Protein AF-A0A2E0CEG3-F1 (afdb_monomer)

Structure (mmCIF, N/CA/C/O backbone):
data_AF-A0A2E0CEG3-F1
#
_entry.id   AF-A0A2E0CEG3-F1
#
loop_
_atom_site.group_PDB
_atom_site.id
_atom_site.type_symbol
_atom_site.label_atom_id
_atom_site.label_alt_id
_atom_site.label_comp_id
_atom_site.label_asym_id
_atom_site.label_entity_id
_atom_site.label_seq_id
_atom_site.pdbx_PDB_ins_code
_atom_site.Cartn_x
_atom_site.Cartn_y
_atom_site.Cartn_z
_atom_site.occupancy
_atom_site.B_iso_or_equiv
_atom_site.auth_seq_id
_atom_site.auth_comp_id
_atom_site.auth_asym_id
_atom_site.auth_atom_id
_atom_site.pdbx_PDB_model_num
ATOM 1 N N . MET A 1 1 ? 7.416 -3.601 -5.707 1.00 67.75 1 MET A N 1
ATOM 2 C CA . MET A 1 1 ? 6.841 -2.265 -5.971 1.00 67.75 1 MET A CA 1
ATOM 3 C C . MET A 1 1 ? 5.559 -2.142 -5.184 1.00 67.75 1 MET A C 1
ATOM 5 O O . MET A 1 1 ? 4.911 -3.147 -4.940 1.00 67.75 1 MET A O 1
ATOM 9 N N . ALA A 1 2 ? 5.202 -0.918 -4.815 1.00 77.50 2 ALA A N 1
ATOM 10 C CA . ALA A 1 2 ? 4.127 -0.683 -3.872 1.00 77.50 2 ALA A CA 1
ATOM 11 C C . ALA A 1 2 ? 2.729 -0.841 -4.501 1.00 77.50 2 ALA A C 1
ATOM 13 O O . ALA A 1 2 ? 2.470 -0.264 -5.563 1.00 77.50 2 ALA A O 1
ATOM 14 N N . GLN A 1 3 ? 1.838 -1.599 -3.846 1.00 86.00 3 GLN A N 1
ATOM 15 C CA . GLN A 1 3 ? 0.481 -1.907 -4.332 1.00 86.00 3 GLN A CA 1
ATOM 16 C C . GLN A 1 3 ? -0.602 -1.841 -3.235 1.00 86.00 3 GLN A C 1
ATOM 18 O O . GLN A 1 3 ? -1.461 -2.712 -3.065 1.00 86.00 3 GLN A O 1
ATOM 23 N N . SER A 1 4 ? -0.582 -0.793 -2.424 1.00 92.12 4 SER A N 1
ATOM 24 C CA . SER A 1 4 ? -1.419 -0.691 -1.226 1.00 92.12 4 SER A CA 1
ATOM 25 C C . SER A 1 4 ? -2.920 -0.767 -1.481 1.00 92.12 4 SER A C 1
ATOM 27 O O . SER A 1 4 ? -3.660 -1.204 -0.606 1.00 92.12 4 SER A O 1
ATOM 29 N N . GLY A 1 5 ? -3.398 -0.363 -2.649 1.00 93.44 5 GLY A N 1
ATOM 30 C CA . GLY A 1 5 ? -4.769 -0.474 -3.118 1.00 93.44 5 GLY A CA 1
ATOM 31 C C . GLY A 1 5 ? -5.249 -1.921 -3.150 1.00 93.44 5 GLY A C 1
ATOM 32 O O . GLY A 1 5 ? -6.272 -2.224 -2.522 1.00 93.44 5 GLY A O 1
ATOM 33 N N . ILE A 1 6 ? -4.529 -2.839 -3.812 1.00 94.69 6 ILE A N 1
ATOM 34 C CA . ILE A 1 6 ? -4.923 -4.261 -3.810 1.00 94.69 6 ILE A CA 1
ATOM 35 C C . ILE A 1 6 ? -4.799 -4.874 -2.412 1.00 94.69 6 ILE A C 1
ATOM 37 O O . ILE A 1 6 ? -5.680 -5.641 -2.006 1.00 94.69 6 ILE A O 1
ATOM 41 N N . HIS A 1 7 ? -3.782 -4.504 -1.628 1.00 95.06 7 HIS A N 1
ATOM 42 C CA . HIS A 1 7 ? -3.627 -5.006 -0.258 1.00 95.06 7 HIS A CA 1
ATOM 43 C C . HIS A 1 7 ? -4.731 -4.494 0.680 1.00 95.06 7 HIS A C 1
ATOM 45 O O . HIS A 1 7 ? -5.283 -5.255 1.482 1.00 95.06 7 HIS A O 1
ATOM 51 N N . ALA A 1 8 ? -5.135 -3.230 0.551 1.00 94.31 8 ALA A N 1
ATOM 52 C CA . ALA A 1 8 ? -6.239 -2.640 1.303 1.00 94.31 8 ALA A CA 1
ATOM 53 C C . ALA A 1 8 ? -7.583 -3.292 0.943 1.00 94.31 8 ALA A C 1
ATOM 55 O O . ALA A 1 8 ? -8.394 -3.593 1.821 1.00 94.31 8 ALA A O 1
ATOM 56 N N . LEU A 1 9 ? -7.821 -3.574 -0.340 1.00 94.50 9 LEU A N 1
ATOM 57 C CA . LEU A 1 9 ? -9.010 -4.308 -0.775 1.00 94.50 9 LEU A CA 1
ATOM 58 C C . LEU A 1 9 ? -9.018 -5.741 -0.247 1.00 94.50 9 LEU A C 1
ATOM 60 O O . LEU A 1 9 ? -10.003 -6.177 0.354 1.00 94.50 9 LEU A O 1
ATOM 64 N N . SER A 1 10 ? -7.915 -6.459 -0.436 1.00 93.38 10 SER A N 1
ATOM 65 C CA . SER A 1 10 ? -7.770 -7.850 -0.006 1.00 93.38 10 SER A CA 1
ATOM 66 C C . SER A 1 10 ? -7.968 -7.976 1.500 1.00 93.38 10 SER A C 1
ATOM 68 O O . SER A 1 10 ? -8.721 -8.835 1.957 1.00 93.38 10 SER A O 1
ATOM 70 N N . SER A 1 11 ? -7.390 -7.062 2.279 1.00 92.50 11 SER A N 1
ATOM 71 C CA . SER A 1 11 ? -7.583 -7.022 3.728 1.00 92.50 11 SER A CA 1
ATOM 72 C C . SER A 1 11 ? -9.026 -6.698 4.128 1.00 92.50 11 SER A C 1
ATOM 74 O O . SER A 1 11 ? -9.530 -7.316 5.062 1.00 92.50 11 SER A O 1
ATOM 76 N N . ILE A 1 12 ? -9.772 -5.847 3.409 1.00 91.62 12 ILE A N 1
ATOM 77 C CA . ILE A 1 12 ? -11.222 -5.702 3.652 1.00 91.62 12 ILE A CA 1
ATOM 78 C C . ILE A 1 12 ? -11.943 -7.040 3.454 1.00 91.62 12 ILE A C 1
ATOM 80 O O . ILE A 1 12 ? -12.760 -7.417 4.298 1.00 91.62 12 ILE A O 1
ATOM 84 N N . PHE A 1 13 ? -11.671 -7.769 2.371 1.00 91.56 13 PHE A N 1
ATOM 85 C CA . PHE A 1 13 ? -12.345 -9.045 2.107 1.00 91.56 13 PHE A CA 1
ATOM 86 C C . PHE A 1 13 ? -11.977 -10.116 3.133 1.00 91.56 13 PHE A C 1
ATOM 88 O O . PHE A 1 13 ? -12.873 -10.733 3.709 1.00 91.56 13 PHE A O 1
ATOM 95 N N . ILE A 1 14 ? -10.687 -10.274 3.429 1.00 91.12 14 ILE A N 1
ATOM 96 C CA . ILE A 1 14 ? -10.179 -11.215 4.433 1.00 91.12 14 ILE A CA 1
ATOM 97 C C . ILE A 1 14 ? -10.702 -10.846 5.828 1.00 91.12 14 ILE A C 1
ATOM 99 O O . ILE A 1 14 ? -11.049 -11.729 6.612 1.00 91.12 14 ILE A O 1
ATOM 103 N N . SER A 1 15 ? -10.846 -9.550 6.135 1.00 89.62 15 SER A N 1
ATOM 104 C CA . SER A 1 15 ? -11.346 -9.098 7.439 1.00 89.62 15 SER A CA 1
ATOM 105 C C . SER A 1 15 ? -12.740 -9.628 7.765 1.00 89.62 15 SER A C 1
ATOM 107 O O . SER A 1 15 ? -13.029 -9.832 8.938 1.00 89.62 15 SER A O 1
ATOM 109 N N . LYS A 1 16 ? -13.574 -9.929 6.755 1.00 86.50 16 LYS A N 1
ATOM 110 C CA . LYS A 1 16 ? -14.922 -10.494 6.947 1.00 86.50 16 LYS A CA 1
ATOM 111 C C . LYS A 1 16 ? -14.905 -11.871 7.618 1.00 86.50 16 LYS A C 1
ATOM 113 O O . LYS A 1 16 ? -15.887 -12.244 8.250 1.00 86.50 16 LYS A O 1
ATOM 118 N N . ILE A 1 17 ? -13.800 -12.614 7.503 1.00 86.50 17 ILE A N 1
ATOM 119 C CA . ILE A 1 17 ? -13.606 -13.907 8.181 1.00 86.50 17 ILE A CA 1
ATOM 120 C C . ILE A 1 17 ? -13.483 -13.696 9.697 1.00 86.50 17 ILE A C 1
ATOM 122 O O . ILE A 1 17 ? -13.913 -14.522 10.505 1.00 86.50 17 ILE A O 1
ATOM 126 N N . PHE A 1 18 ? -12.922 -12.560 10.110 1.00 79.38 18 PHE A N 1
ATOM 127 C CA . PHE A 1 18 ? -12.762 -12.214 11.510 1.00 79.38 18 PHE A CA 1
ATOM 128 C C . PHE A 1 18 ? -14.013 -11.472 11.995 1.00 79.38 18 PHE A C 1
ATOM 130 O O . PHE A 1 18 ? -14.278 -10.348 11.582 1.00 79.38 18 PHE A O 1
ATOM 137 N N . LYS A 1 19 ? -14.781 -12.079 12.916 1.00 66.69 19 LYS A N 1
ATOM 138 C CA . LYS A 1 19 ? -15.927 -11.411 13.573 1.00 66.69 19 LYS A CA 1
ATOM 139 C C . LYS A 1 19 ? -15.529 -10.001 14.027 1.00 66.69 19 LYS A C 1
ATOM 141 O O . LYS A 1 19 ? -14.477 -9.877 14.659 1.00 66.69 19 LYS A O 1
ATOM 146 N N . HIS A 1 20 ? -16.367 -8.998 13.731 1.00 63.28 20 HIS A N 1
ATOM 147 C CA . HIS A 1 20 ? -16.163 -7.565 13.995 1.00 63.28 20 HIS A CA 1
ATOM 148 C C . HIS A 1 20 ? -15.555 -7.314 15.381 1.00 63.28 20 HIS A C 1
ATOM 150 O O . HIS A 1 20 ? -16.238 -7.242 16.402 1.00 63.28 20 HIS A O 1
ATOM 156 N N . LYS A 1 21 ? -14.225 -7.227 15.432 1.00 70.75 21 LYS A N 1
ATOM 157 C CA . LYS A 1 21 ? -13.479 -6.892 16.640 1.00 70.75 21 LYS A CA 1
ATOM 158 C C . LYS A 1 21 ? -13.096 -5.435 16.510 1.00 70.75 21 LYS A C 1
ATOM 160 O O . LYS A 1 21 ? -12.305 -5.085 15.635 1.00 70.75 21 LYS A O 1
ATOM 165 N N . ARG A 1 22 ? -13.633 -4.602 17.404 1.00 80.12 22 ARG A N 1
ATOM 166 C CA . ARG A 1 22 ? -13.295 -3.180 17.460 1.00 80.12 22 ARG A CA 1
ATOM 167 C C . ARG A 1 22 ? -11.775 -3.000 17.415 1.00 80.12 22 ARG A C 1
ATOM 169 O O . ARG A 1 22 ? -11.061 -3.716 18.123 1.00 80.12 22 ARG A O 1
ATOM 176 N N . TRP A 1 23 ? -11.301 -2.061 16.597 1.00 86.38 23 TRP A N 1
ATOM 177 C CA . TRP A 1 23 ? -9.879 -1.758 16.342 1.00 86.38 23 TRP A CA 1
ATOM 178 C C . TRP A 1 23 ? -9.116 -2.778 15.492 1.00 86.38 23 TRP A C 1
ATOM 180 O O . TRP A 1 23 ? -8.083 -2.424 14.940 1.00 86.38 23 TRP A O 1
ATOM 190 N N . PHE A 1 24 ? -9.587 -4.020 15.363 1.00 92.19 24 PHE A N 1
ATOM 191 C CA . PHE A 1 24 ? -8.866 -5.046 14.612 1.00 92.19 24 PHE A CA 1
ATOM 192 C C . PHE A 1 24 ? -8.928 -4.792 13.107 1.00 92.19 24 PHE A C 1
ATOM 194 O O . PHE A 1 24 ? -7.886 -4.749 12.466 1.00 92.19 24 PHE A O 1
ATOM 201 N N . VAL A 1 25 ? -10.129 -4.590 12.552 1.00 91.69 25 VAL A N 1
ATOM 202 C CA . VAL A 1 25 ? -10.333 -4.474 11.096 1.00 91.69 25 VAL A CA 1
ATOM 203 C C . VAL A 1 25 ? -9.575 -3.277 10.527 1.00 91.69 25 VAL A C 1
ATOM 205 O O . VAL A 1 25 ? -8.805 -3.430 9.586 1.00 91.69 25 VAL A O 1
ATOM 208 N N . SER A 1 26 ? -9.716 -2.102 11.144 1.00 91.88 26 SER A N 1
ATOM 209 C CA . SER A 1 26 ? -8.989 -0.903 10.720 1.00 91.88 26 SER A CA 1
ATOM 210 C C . SER A 1 26 ? -7.472 -1.081 10.808 1.00 91.88 26 SER A C 1
ATOM 212 O O . SER A 1 26 ? -6.751 -0.638 9.923 1.00 91.88 26 SER A O 1
ATOM 214 N N . SER A 1 27 ? -6.976 -1.746 11.858 1.00 94.44 27 SER A N 1
ATOM 215 C CA . SER A 1 27 ? -5.543 -2.017 12.016 1.00 94.44 27 SER A CA 1
ATOM 216 C C . SER A 1 27 ? -5.035 -3.092 11.063 1.00 94.44 27 SER A C 1
ATOM 218 O O . SER A 1 27 ? -3.883 -3.028 10.662 1.00 94.44 27 SER A O 1
ATOM 220 N N . PHE A 1 28 ? -5.876 -4.046 10.672 1.00 95.50 28 PHE A N 1
ATOM 221 C CA . PHE A 1 28 ? -5.559 -5.046 9.659 1.00 95.50 28 PHE A CA 1
ATOM 222 C C . PHE A 1 28 ? -5.401 -4.412 8.279 1.00 95.50 28 PHE A C 1
ATOM 224 O O . PHE A 1 28 ? -4.380 -4.619 7.632 1.00 95.50 28 PHE A O 1
ATOM 231 N N . ILE A 1 29 ? -6.346 -3.556 7.883 1.00 94.88 29 ILE A N 1
ATOM 232 C CA . ILE A 1 29 ? -6.267 -2.804 6.623 1.00 94.88 29 ILE A CA 1
ATOM 233 C C . ILE A 1 29 ? -5.052 -1.872 6.631 1.00 94.88 29 ILE A C 1
ATOM 235 O O . ILE A 1 29 ? -4.277 -1.857 5.681 1.00 94.88 29 ILE A O 1
ATOM 239 N N . PHE A 1 30 ? -4.836 -1.140 7.729 1.00 94.69 30 PHE A N 1
ATOM 240 C CA . PHE A 1 30 ? -3.663 -0.276 7.871 1.00 94.69 30 PHE A CA 1
ATOM 241 C C . PHE A 1 30 ? -2.354 -1.072 7.800 1.00 94.69 30 PHE A C 1
ATOM 243 O O . PHE A 1 30 ? -1.428 -0.665 7.111 1.00 94.69 30 PHE A O 1
ATOM 250 N N . GLY A 1 31 ? -2.290 -2.228 8.466 1.00 94.75 31 GLY A N 1
ATOM 251 C CA . GLY A 1 31 ? -1.129 -3.115 8.437 1.00 94.75 31 GLY A CA 1
ATOM 252 C C . GLY A 1 31 ? -0.847 -3.683 7.051 1.00 94.75 31 GLY A C 1
ATOM 253 O O . GLY A 1 31 ? 0.310 -3.890 6.728 1.00 94.75 31 GLY A O 1
ATOM 254 N N . ALA A 1 32 ? -1.872 -3.889 6.223 1.00 95.56 32 ALA A N 1
ATOM 255 C CA . ALA A 1 32 ? -1.708 -4.363 4.851 1.00 95.56 32 ALA A CA 1
ATOM 256 C C . ALA A 1 32 ? -1.156 -3.290 3.891 1.00 95.56 32 ALA A C 1
ATOM 258 O O . ALA A 1 32 ? -0.605 -3.639 2.857 1.00 95.56 32 ALA A O 1
ATOM 259 N N . MET A 1 33 ? -1.285 -2.002 4.226 1.00 94.81 33 MET A N 1
ATOM 260 C CA . MET A 1 33 ? -0.691 -0.888 3.464 1.00 94.81 33 MET A CA 1
ATOM 261 C C . MET A 1 33 ? 0.633 -0.395 4.060 1.00 94.81 33 MET A C 1
ATOM 263 O O . MET A 1 33 ? 1.350 0.382 3.440 1.00 94.81 33 MET A O 1
ATOM 267 N N . LEU A 1 34 ? 0.938 -0.777 5.303 1.00 92.38 34 LEU A N 1
ATOM 268 C CA . LEU A 1 34 ? 2.098 -0.272 6.031 1.00 92.38 34 LEU A CA 1
ATOM 269 C C . LEU A 1 34 ? 3.427 -0.608 5.342 1.00 92.38 34 LEU A C 1
ATOM 271 O O . LEU A 1 34 ? 4.293 0.267 5.350 1.00 92.38 34 LEU A O 1
ATOM 275 N N . PRO A 1 35 ? 3.626 -1.807 4.756 1.00 90.88 35 PRO A N 1
ATOM 276 C CA . PRO A 1 35 ? 4.920 -2.133 4.188 1.00 90.88 35 PRO A CA 1
ATOM 277 C C . PRO A 1 35 ? 5.343 -1.226 3.039 1.00 90.88 35 PRO A C 1
ATO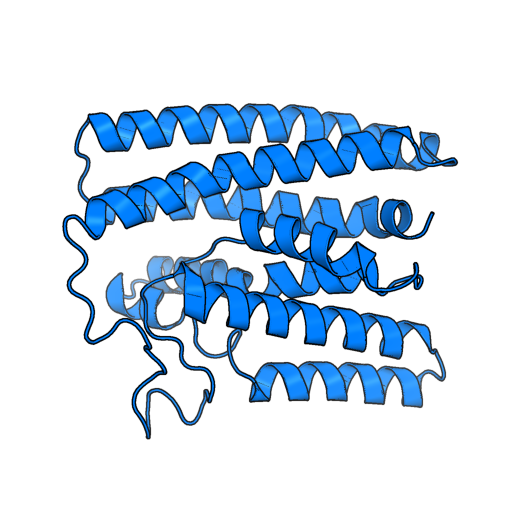M 279 O O . PRO A 1 35 ? 6.497 -0.808 3.024 1.00 90.88 35 PRO A O 1
ATOM 282 N N . ASP A 1 36 ? 4.383 -0.824 2.205 1.00 90.12 36 ASP A N 1
ATOM 283 C CA . ASP A 1 36 ? 4.546 0.078 1.058 1.00 90.12 36 ASP A CA 1
ATOM 284 C C . ASP A 1 36 ? 4.958 1.508 1.414 1.00 90.12 36 ASP A C 1
ATOM 286 O O . ASP A 1 36 ? 5.278 2.303 0.531 1.00 90.12 36 ASP A O 1
ATOM 290 N N . ILE A 1 37 ? 4.945 1.877 2.698 1.00 88.12 37 ILE A N 1
ATOM 291 C CA . ILE A 1 37 ? 5.470 3.169 3.165 1.00 88.12 37 ILE A CA 1
ATOM 292 C C . ILE A 1 37 ? 6.970 3.284 2.869 1.00 88.12 37 ILE A C 1
ATOM 294 O O . ILE A 1 37 ? 7.483 4.395 2.729 1.00 88.12 37 ILE A O 1
ATOM 298 N N . ASP A 1 38 ? 7.680 2.165 2.730 1.00 85.88 38 ASP A N 1
ATOM 299 C CA . ASP A 1 38 ? 9.078 2.145 2.301 1.00 85.88 38 ASP A CA 1
ATOM 300 C C . ASP A 1 38 ? 9.305 2.832 0.938 1.00 85.88 38 ASP A C 1
ATOM 302 O O . ASP A 1 38 ? 10.383 3.388 0.737 1.00 85.88 38 ASP A O 1
ATOM 306 N N . ILE A 1 39 ? 8.291 2.957 0.067 1.00 86.56 39 ILE A N 1
ATOM 307 C CA . ILE A 1 39 ? 8.399 3.746 -1.172 1.00 86.56 39 ILE A CA 1
ATOM 308 C C . ILE A 1 39 ? 8.689 5.229 -0.900 1.00 86.56 39 ILE A C 1
ATOM 310 O O . ILE A 1 39 ? 9.355 5.886 -1.700 1.00 86.56 39 ILE A O 1
ATOM 314 N N . LEU A 1 40 ? 8.236 5.770 0.239 1.00 85.19 40 LEU A N 1
ATOM 315 C CA . LEU A 1 40 ? 8.585 7.128 0.664 1.00 85.19 40 LEU A CA 1
ATOM 316 C C . LEU A 1 40 ? 10.074 7.219 0.992 1.00 85.19 40 LEU A C 1
ATOM 318 O O . LEU A 1 40 ? 10.721 8.203 0.642 1.00 85.19 40 LEU A O 1
ATOM 322 N N . ILE A 1 41 ? 10.620 6.189 1.642 1.00 84.81 41 ILE A N 1
ATOM 323 C CA . ILE A 1 41 ? 12.047 6.104 1.962 1.00 84.81 41 ILE A CA 1
ATOM 324 C C . ILE A 1 41 ? 12.845 5.998 0.659 1.00 84.81 41 ILE A C 1
ATOM 326 O O . ILE A 1 41 ? 13.782 6.770 0.460 1.00 84.81 41 ILE A O 1
ATOM 330 N N . SER A 1 42 ? 12.428 5.134 -0.269 1.00 83.75 42 SER A N 1
ATOM 331 C CA . SER A 1 42 ? 13.021 5.029 -1.606 1.00 83.75 42 SER A CA 1
ATOM 332 C C . SER A 1 42 ? 13.010 6.370 -2.343 1.00 83.75 42 SER A C 1
ATOM 334 O O . SER A 1 42 ? 14.051 6.802 -2.836 1.00 83.75 42 SER A O 1
ATOM 336 N N . ALA A 1 43 ? 11.889 7.096 -2.343 1.00 84.44 43 ALA A N 1
ATOM 337 C CA . ALA A 1 43 ? 11.801 8.418 -2.962 1.00 84.44 43 ALA A CA 1
ATOM 338 C C . ALA A 1 43 ? 12.752 9.439 -2.313 1.00 84.44 43 ALA A C 1
ATOM 340 O O . ALA A 1 43 ? 13.426 10.184 -3.023 1.00 84.44 43 ALA A O 1
ATOM 341 N N . ILE A 1 44 ? 12.860 9.452 -0.979 1.00 85.25 44 ILE A N 1
ATOM 342 C CA . ILE A 1 44 ? 13.797 10.328 -0.260 1.00 85.25 44 ILE A CA 1
ATOM 343 C C . ILE A 1 44 ? 15.244 9.995 -0.632 1.00 85.25 44 ILE A C 1
ATOM 345 O O . ILE A 1 44 ? 16.009 10.903 -0.942 1.00 85.25 44 ILE A O 1
ATOM 349 N N . THR A 1 45 ? 15.629 8.715 -0.639 1.00 84.31 45 THR A N 1
ATOM 350 C CA . THR A 1 45 ? 17.003 8.318 -1.000 1.00 84.31 45 THR A CA 1
ATOM 351 C C . THR A 1 45 ? 17.354 8.725 -2.431 1.00 84.31 45 THR A C 1
ATOM 353 O O . THR A 1 45 ? 18.417 9.304 -2.650 1.00 84.31 45 THR A O 1
ATOM 356 N N . PHE A 1 46 ? 16.424 8.543 -3.373 1.00 84.25 46 PHE A N 1
ATOM 357 C CA . PHE A 1 46 ? 16.594 8.982 -4.755 1.00 84.25 46 PHE A CA 1
ATOM 358 C C . PHE A 1 46 ? 16.796 10.504 -4.858 1.00 84.25 46 PHE A C 1
ATOM 360 O O . PHE A 1 46 ? 17.704 10.963 -5.547 1.00 84.25 46 PHE A O 1
ATOM 367 N N . LEU A 1 47 ? 16.014 11.300 -4.118 1.00 85.38 47 LEU A N 1
ATOM 368 C CA . LEU A 1 47 ? 16.173 12.761 -4.069 1.00 85.38 47 LEU A CA 1
ATOM 369 C C . LEU A 1 47 ? 17.506 13.206 -3.449 1.00 85.38 47 LEU A C 1
ATOM 371 O O . LEU A 1 47 ? 18.012 14.271 -3.795 1.00 85.38 47 LEU A O 1
ATOM 375 N N . LEU A 1 48 ? 18.085 12.398 -2.557 1.00 87.50 48 LEU A N 1
ATOM 376 C CA . LEU A 1 48 ? 19.409 12.630 -1.969 1.00 87.50 48 LEU A CA 1
ATOM 377 C C . LEU A 1 48 ? 20.567 12.235 -2.904 1.00 87.50 48 LEU A C 1
ATOM 379 O O . LEU A 1 48 ? 21.728 12.382 -2.526 1.00 87.50 48 LEU A O 1
ATOM 383 N N . GLY A 1 49 ? 20.267 11.775 -4.122 1.00 82.31 49 GLY A N 1
ATOM 384 C CA . GLY A 1 49 ? 21.254 11.501 -5.164 1.00 82.31 49 GLY A CA 1
ATOM 385 C C . GLY A 1 49 ? 21.697 10.043 -5.261 1.00 82.31 49 GLY A C 1
ATOM 386 O O . GLY A 1 49 ? 22.702 9.775 -5.919 1.00 82.31 49 GLY A O 1
ATOM 387 N N . THR A 1 50 ? 20.990 9.095 -4.633 1.00 83.00 50 THR A N 1
ATOM 388 C CA . THR A 1 50 ? 21.244 7.668 -4.886 1.00 83.00 50 THR A CA 1
ATOM 389 C C . THR A 1 50 ? 20.718 7.255 -6.262 1.00 83.00 50 THR A C 1
ATOM 391 O O . THR A 1 50 ? 19.754 7.819 -6.784 1.00 83.00 50 THR A O 1
ATOM 394 N N . ASN A 1 51 ? 21.351 6.250 -6.871 1.00 81.81 51 ASN A N 1
ATOM 395 C CA . ASN A 1 51 ? 20.883 5.707 -8.143 1.00 81.81 51 ASN A CA 1
ATOM 396 C C . ASN A 1 51 ? 19.508 5.039 -7.982 1.00 81.81 51 ASN A C 1
ATOM 398 O O . ASN A 1 51 ? 19.176 4.525 -6.916 1.00 81.81 51 ASN A O 1
ATOM 402 N N . ILE A 1 52 ? 18.740 4.978 -9.076 1.00 73.06 52 ILE A N 1
ATOM 403 C CA . ILE A 1 52 ? 17.398 4.363 -9.117 1.00 73.06 52 ILE A CA 1
ATOM 404 C C . ILE A 1 52 ? 17.421 2.914 -8.604 1.00 73.06 52 ILE A C 1
ATOM 406 O O . ILE A 1 52 ? 16.536 2.500 -7.867 1.00 73.06 52 ILE A O 1
ATOM 410 N N . TYR A 1 53 ? 18.443 2.139 -8.968 1.00 71.25 53 TYR A N 1
ATOM 411 C CA . TYR A 1 53 ? 18.552 0.743 -8.539 1.00 71.25 53 TYR A CA 1
ATOM 412 C C . TYR A 1 53 ? 18.761 0.614 -7.026 1.00 71.25 53 TYR A C 1
ATOM 414 O O . TYR A 1 53 ? 18.121 -0.215 -6.382 1.00 71.25 53 TYR A O 1
ATOM 422 N N . ASP A 1 54 ? 19.601 1.476 -6.451 1.00 71.00 54 ASP A N 1
ATOM 423 C CA . ASP A 1 54 ? 19.899 1.460 -5.020 1.00 71.00 54 ASP A CA 1
ATOM 424 C C . ASP A 1 54 ? 18.697 1.950 -4.207 1.00 71.00 54 ASP A C 1
ATOM 426 O O . ASP A 1 54 ? 18.356 1.351 -3.188 1.00 71.00 54 ASP A O 1
ATOM 430 N N . SER A 1 55 ? 17.994 2.988 -4.675 1.00 69.62 55 SER A N 1
ATOM 431 C CA . SER A 1 55 ? 16.781 3.479 -4.012 1.00 69.62 55 SER A CA 1
ATOM 432 C C . SER A 1 55 ? 15.641 2.458 -4.041 1.00 69.62 55 SER A C 1
ATOM 434 O O . SER A 1 55 ? 14.930 2.307 -3.044 1.00 69.62 55 SER A O 1
ATOM 436 N N . ILE A 1 56 ? 15.494 1.706 -5.138 1.00 68.62 56 ILE A N 1
ATOM 437 C CA . ILE A 1 56 ? 14.526 0.605 -5.242 1.00 68.62 56 ILE A CA 1
ATOM 438 C C . ILE A 1 56 ? 14.942 -0.572 -4.355 1.00 68.62 56 ILE A C 1
ATOM 440 O O . ILE A 1 56 ? 14.080 -1.185 -3.747 1.00 68.62 56 ILE A O 1
ATOM 444 N N . SER A 1 57 ? 16.233 -0.870 -4.197 1.00 65.00 57 SER A N 1
ATOM 445 C CA . SER A 1 57 ? 16.682 -2.002 -3.364 1.00 65.00 57 SER A CA 1
ATOM 446 C C . SER A 1 57 ? 16.366 -1.866 -1.866 1.00 65.00 57 SER A C 1
ATOM 448 O O . SER A 1 57 ? 16.383 -2.858 -1.138 1.00 65.00 57 SER A O 1
ATOM 450 N N . VAL A 1 58 ? 16.074 -0.648 -1.394 1.00 66.75 58 VAL A N 1
ATOM 451 C CA . VAL A 1 58 ? 15.601 -0.401 -0.022 1.00 66.75 58 VAL A CA 1
ATOM 452 C C . VAL A 1 58 ? 14.161 -0.894 0.156 1.00 66.75 58 VAL A C 1
ATOM 454 O O . VAL A 1 58 ? 13.792 -1.360 1.238 1.00 66.75 58 VAL A O 1
ATOM 457 N N . HIS A 1 59 ? 13.360 -0.821 -0.905 1.00 65.12 59 HIS A N 1
ATOM 458 C CA . HIS A 1 59 ? 11.991 -1.318 -0.940 1.00 65.12 59 HIS A CA 1
ATOM 459 C C . HIS A 1 59 ? 11.999 -2.857 -0.823 1.00 65.12 59 HIS A C 1
ATOM 461 O O . HIS A 1 59 ? 12.891 -3.514 -1.355 1.00 65.12 59 HIS A O 1
ATOM 467 N N . GLN A 1 60 ? 11.037 -3.440 -0.096 1.00 65.75 60 GLN A N 1
ATOM 468 C CA . GLN A 1 60 ? 10.907 -4.900 0.134 1.00 65.75 60 GLN A CA 1
ATOM 469 C C . GLN A 1 60 ? 11.959 -5.547 1.055 1.00 65.75 60 GLN A C 1
ATOM 471 O O . GLN A 1 60 ? 12.197 -6.761 1.015 1.00 65.75 60 GLN A O 1
ATOM 476 N N . THR A 1 61 ? 12.565 -4.745 1.935 1.00 79.88 61 THR A N 1
ATOM 477 C CA . THR A 1 61 ? 13.522 -5.221 2.946 1.00 79.88 61 THR A CA 1
ATOM 478 C C . THR A 1 61 ? 12.923 -5.207 4.353 1.00 79.88 61 THR A C 1
ATOM 480 O O . THR A 1 61 ? 12.188 -6.116 4.737 1.00 79.88 61 THR A O 1
ATOM 483 N N . PHE A 1 62 ? 13.197 -4.163 5.135 1.00 82.38 62 PHE A N 1
ATOM 484 C CA . PHE A 1 62 ? 12.813 -4.047 6.539 1.00 82.38 62 PHE A CA 1
ATOM 485 C C . PHE A 1 62 ? 11.314 -4.259 6.767 1.00 82.38 62 PHE A C 1
ATOM 487 O O . PHE A 1 62 ? 10.923 -5.008 7.660 1.00 82.38 62 PHE A O 1
ATOM 494 N N . THR A 1 63 ? 10.466 -3.621 5.963 1.00 84.06 63 THR A N 1
ATOM 495 C CA . THR A 1 63 ? 9.010 -3.623 6.144 1.00 84.06 63 THR A CA 1
ATOM 496 C C . THR A 1 63 ? 8.326 -4.926 5.722 1.00 84.06 63 THR A C 1
ATOM 498 O O . THR A 1 63 ? 7.210 -5.189 6.165 1.00 84.06 63 THR A O 1
ATOM 501 N N . HIS A 1 64 ? 9.008 -5.760 4.935 1.00 85.00 64 HIS A N 1
ATOM 502 C CA . HIS A 1 64 ? 8.512 -7.042 4.420 1.00 85.00 64 HIS A CA 1
ATOM 503 C C . HIS A 1 64 ? 9.139 -8.241 5.156 1.00 85.00 64 HIS A C 1
ATOM 505 O O . HIS A 1 64 ? 9.075 -9.382 4.698 1.00 85.00 64 HIS A O 1
ATOM 511 N N . SER A 1 65 ? 9.746 -7.987 6.320 1.00 89.56 65 SER A N 1
ATOM 512 C CA . SER A 1 65 ? 10.385 -9.005 7.150 1.00 89.56 65 SER A CA 1
ATOM 513 C C . SER A 1 65 ? 9.441 -9.588 8.198 1.00 89.56 65 SER A C 1
ATOM 515 O O . SER A 1 65 ? 8.750 -8.863 8.931 1.00 89.56 65 SER A O 1
ATOM 517 N N . ILE A 1 66 ? 9.488 -10.915 8.364 1.00 89.81 66 ILE A N 1
ATOM 518 C CA . ILE A 1 66 ? 8.836 -11.593 9.495 1.00 89.81 66 ILE A CA 1
ATOM 519 C C . ILE A 1 66 ? 9.395 -11.072 10.823 1.00 89.81 66 ILE A C 1
ATOM 521 O O . ILE A 1 66 ? 8.629 -10.876 11.767 1.00 89.81 66 ILE A O 1
ATOM 525 N N . PHE A 1 67 ? 10.702 -10.801 10.915 1.00 89.75 67 PHE A N 1
ATOM 526 C CA . PHE A 1 67 ? 11.308 -10.314 12.157 1.00 89.75 67 PHE A CA 1
ATOM 527 C C . PHE A 1 67 ? 10.757 -8.942 12.544 1.00 89.75 67 PHE A C 1
ATOM 529 O O . PHE A 1 67 ? 10.343 -8.752 13.687 1.00 89.75 67 PHE A O 1
ATOM 536 N N . THR A 1 68 ? 10.656 -8.019 11.587 1.00 90.50 68 THR A N 1
ATOM 537 C CA . THR A 1 68 ? 10.037 -6.704 11.812 1.00 90.50 68 THR A CA 1
ATOM 538 C C . THR A 1 68 ? 8.581 -6.845 12.239 1.00 90.50 68 THR A C 1
ATOM 540 O O . THR A 1 68 ? 8.146 -6.201 13.193 1.00 90.50 68 THR A O 1
ATOM 543 N N . THR A 1 69 ? 7.839 -7.748 11.596 1.00 92.94 69 THR A N 1
ATOM 544 C CA . THR A 1 69 ? 6.438 -8.035 11.935 1.00 92.94 69 THR A CA 1
ATOM 545 C C . THR A 1 69 ? 6.292 -8.528 13.381 1.00 92.94 69 THR A C 1
ATOM 547 O O . THR A 1 69 ? 5.431 -8.045 14.124 1.00 92.94 69 THR A 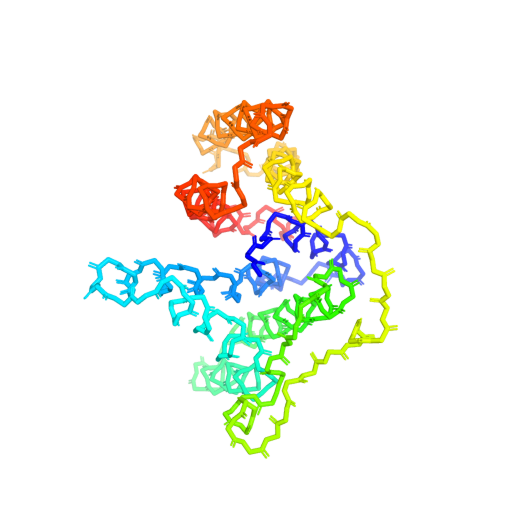O 1
ATOM 550 N N . ILE A 1 70 ? 7.170 -9.438 13.821 1.00 93.50 70 ILE A N 1
ATOM 551 C CA . ILE A 1 70 ? 7.217 -9.935 15.205 1.00 93.50 70 ILE A CA 1
ATOM 552 C C . ILE A 1 70 ? 7.560 -8.803 16.177 1.00 93.50 70 ILE A C 1
ATOM 554 O O . ILE A 1 70 ? 6.882 -8.652 17.192 1.00 93.50 70 ILE A O 1
ATOM 558 N N . ILE A 1 71 ? 8.568 -7.983 15.869 1.00 93.81 71 ILE A N 1
ATOM 559 C CA . ILE A 1 71 ? 8.981 -6.856 16.717 1.00 93.81 71 ILE A CA 1
ATOM 560 C C . ILE A 1 71 ? 7.825 -5.869 16.903 1.00 93.81 71 ILE A C 1
ATOM 562 O O . ILE A 1 71 ? 7.521 -5.494 18.035 1.00 93.81 71 ILE A O 1
ATOM 566 N N . ILE A 1 72 ? 7.126 -5.499 15.825 1.00 93.56 72 ILE A N 1
ATOM 567 C CA . ILE A 1 72 ? 5.942 -4.628 15.895 1.00 93.56 72 ILE A CA 1
ATOM 568 C C . ILE A 1 72 ? 4.887 -5.242 16.819 1.00 93.56 72 ILE A C 1
ATOM 570 O O . ILE A 1 72 ? 4.341 -4.552 17.683 1.00 93.56 72 ILE A O 1
ATOM 574 N N . TYR A 1 73 ? 4.611 -6.541 16.682 1.00 95.19 73 TYR A N 1
ATOM 575 C CA . TYR A 1 73 ? 3.648 -7.218 17.546 1.00 95.19 73 TYR A CA 1
ATOM 576 C C . TYR A 1 73 ? 4.064 -7.188 19.024 1.00 95.19 73 TYR A C 1
ATOM 578 O O . TYR A 1 73 ? 3.231 -6.881 19.882 1.00 95.19 73 TYR A O 1
ATOM 586 N N . LEU A 1 74 ? 5.341 -7.447 19.322 1.00 96.19 74 LEU A N 1
ATOM 587 C CA . LEU A 1 74 ? 5.882 -7.395 20.681 1.00 96.19 74 LEU A CA 1
ATOM 588 C C . LEU A 1 74 ? 5.780 -5.989 21.280 1.00 96.19 74 LEU A C 1
ATOM 590 O O . LEU A 1 74 ? 5.332 -5.863 22.415 1.00 96.19 74 LEU A O 1
ATOM 594 N N . ILE A 1 75 ? 6.075 -4.934 20.513 1.00 96.69 75 ILE A N 1
ATOM 595 C CA . ILE A 1 75 ? 5.913 -3.541 20.962 1.00 96.69 75 ILE A CA 1
ATOM 596 C C . ILE A 1 75 ? 4.464 -3.277 21.392 1.00 96.69 75 ILE A C 1
ATOM 598 O O . ILE A 1 75 ? 4.216 -2.775 22.490 1.00 96.69 75 ILE A O 1
ATOM 602 N N . PHE A 1 76 ? 3.481 -3.649 20.566 1.00 96.38 76 PHE A N 1
ATOM 603 C CA . PHE A 1 76 ? 2.069 -3.468 20.917 1.00 96.38 76 PHE A CA 1
ATOM 604 C C . PHE A 1 76 ? 1.630 -4.328 22.105 1.00 96.38 76 PHE A C 1
ATOM 606 O O . PHE A 1 76 ? 0.759 -3.902 22.869 1.00 96.38 76 PHE A O 1
ATOM 613 N N . LEU A 1 77 ? 2.216 -5.515 22.272 1.00 95.31 77 LEU A N 1
ATOM 614 C CA . LEU A 1 77 ? 1.962 -6.378 23.420 1.00 95.31 77 LEU A CA 1
ATOM 615 C C . LEU A 1 77 ? 2.498 -5.748 24.712 1.00 95.31 77 LEU A C 1
ATOM 617 O O . LEU A 1 77 ? 1.738 -5.634 25.672 1.00 95.31 77 LEU A O 1
ATOM 621 N N . SER A 1 78 ? 3.737 -5.251 24.707 1.00 96.88 78 SER A N 1
ATOM 622 C CA . SER A 1 78 ? 4.338 -4.545 25.844 1.00 96.88 78 SER A CA 1
ATOM 623 C C . SER A 1 78 ? 3.558 -3.280 26.202 1.00 96.88 78 SER A C 1
ATOM 625 O O . SER A 1 78 ? 3.263 -3.051 27.371 1.00 96.88 78 SER A O 1
ATOM 627 N N . ILE A 1 79 ? 3.133 -2.482 25.214 1.00 96.25 79 ILE A N 1
ATOM 628 C CA . ILE A 1 79 ? 2.280 -1.306 25.464 1.00 96.25 79 ILE A CA 1
ATOM 629 C C . ILE A 1 79 ? 0.942 -1.731 26.082 1.00 96.25 79 ILE A C 1
ATOM 631 O O . ILE A 1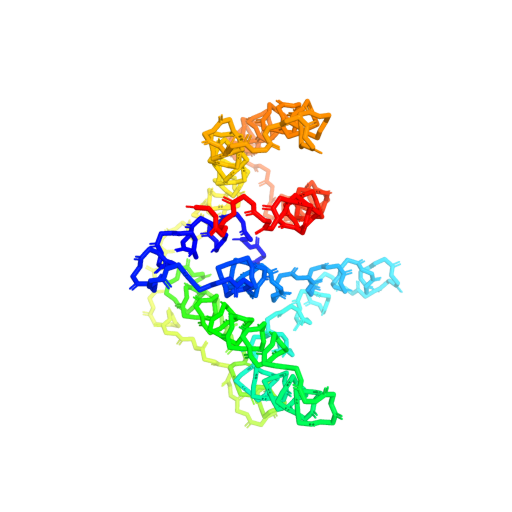 79 ? 0.447 -1.069 26.996 1.00 96.25 79 ILE A O 1
ATOM 635 N N . ALA A 1 80 ? 0.335 -2.821 25.603 1.00 96.25 80 ALA A N 1
ATOM 636 C CA . ALA A 1 80 ? -0.920 -3.327 26.155 1.00 96.25 80 ALA A CA 1
ATOM 637 C C . ALA A 1 80 ? -0.774 -3.766 27.618 1.00 96.25 80 ALA A C 1
ATOM 639 O O . ALA A 1 80 ? -1.696 -3.539 28.399 1.00 96.25 80 ALA A O 1
ATOM 640 N N . GLU A 1 81 ? 0.365 -4.359 27.972 1.00 95.88 81 GLU A N 1
ATOM 641 C CA . GLU A 1 81 ? 0.702 -4.778 29.332 1.00 95.88 81 GLU A CA 1
ATOM 642 C C . GLU A 1 81 ? 0.944 -3.569 30.246 1.00 95.88 81 GLU A C 1
ATOM 644 O O . GLU A 1 81 ? 0.234 -3.407 31.236 1.00 95.88 81 GLU A O 1
ATOM 649 N N . ILE A 1 82 ? 1.827 -2.645 29.847 1.00 97.31 82 ILE A N 1
ATOM 650 C CA . ILE A 1 82 ? 2.154 -1.424 30.610 1.00 97.31 82 ILE A CA 1
ATOM 651 C C . ILE A 1 82 ? 0.908 -0.567 30.856 1.00 97.31 82 ILE A C 1
ATOM 653 O O . ILE A 1 82 ? 0.702 -0.044 31.947 1.00 97.31 82 ILE A O 1
ATOM 657 N N . THR A 1 83 ? 0.058 -0.404 29.840 1.00 95.81 83 THR A N 1
ATOM 658 C CA . THR A 1 83 ? -1.137 0.449 29.946 1.00 95.81 83 THR A CA 1
ATOM 659 C C . THR A 1 83 ? -2.370 -0.284 30.464 1.00 95.81 83 THR A C 1
ATOM 661 O O . THR A 1 83 ? -3.397 0.359 30.681 1.00 95.81 83 THR A O 1
ATOM 664 N N . SER A 1 84 ? -2.315 -1.615 30.604 1.00 93.44 84 SER A N 1
ATOM 665 C CA . SER A 1 84 ? -3.468 -2.482 30.901 1.00 93.44 84 SER A CA 1
ATOM 666 C C . SER A 1 84 ? -4.664 -2.297 29.945 1.00 93.44 84 SER A C 1
ATOM 668 O O . SER A 1 84 ? -5.809 -2.603 30.279 1.00 93.44 84 SER A O 1
ATOM 670 N N . LYS A 1 85 ? -4.435 -1.792 28.723 1.00 92.69 85 LYS A N 1
ATOM 671 C CA . LYS A 1 85 ? -5.488 -1.540 27.724 1.00 92.69 85 LYS A CA 1
ATOM 672 C C . LYS A 1 85 ? -5.470 -2.605 26.631 1.00 92.69 85 LYS A C 1
ATOM 674 O O . LYS A 1 85 ? -4.652 -2.567 25.711 1.00 92.69 85 LYS A O 1
ATOM 679 N N . HIS A 1 86 ? -6.486 -3.474 26.626 1.00 88.75 86 HIS A N 1
ATOM 680 C CA . HIS A 1 86 ? -6.670 -4.514 25.598 1.00 88.75 86 HIS A CA 1
ATOM 681 C C . HIS A 1 86 ? -6.756 -3.984 24.154 1.00 88.75 86 HIS A C 1
ATOM 683 O O . HIS A 1 86 ? -6.498 -4.735 23.210 1.00 88.75 86 HIS A O 1
ATOM 689 N N . LYS A 1 87 ? -7.080 -2.696 23.969 1.00 92.06 87 LYS A N 1
ATOM 690 C CA . LYS A 1 87 ? -7.073 -2.015 22.665 1.00 92.06 87 LYS A CA 1
ATOM 691 C C . LYS A 1 87 ? -5.742 -2.198 21.928 1.00 92.06 87 LYS A C 1
ATOM 693 O O . LYS A 1 87 ? -5.758 -2.547 20.752 1.00 92.06 87 LYS A O 1
ATOM 698 N N . PHE A 1 88 ? -4.605 -2.002 22.599 1.00 94.12 88 PHE A N 1
ATOM 699 C CA . PHE A 1 88 ? -3.291 -2.073 21.947 1.00 94.12 88 PHE A CA 1
ATOM 700 C C . PHE A 1 88 ? -2.958 -3.485 21.476 1.00 94.12 88 PHE A C 1
ATOM 702 O O . PHE A 1 88 ? -2.457 -3.652 20.368 1.00 94.12 88 PHE A O 1
ATOM 709 N N . LYS A 1 89 ? -3.373 -4.507 22.234 1.00 93.44 89 LYS A N 1
ATOM 710 C CA . LYS A 1 89 ? -3.265 -5.904 21.802 1.00 93.44 89 LYS A CA 1
ATOM 711 C C . LYS A 1 89 ? -4.054 -6.156 20.513 1.00 93.44 89 LYS A C 1
ATOM 713 O O . LYS A 1 89 ? -3.559 -6.836 19.625 1.00 93.44 89 LYS A O 1
ATOM 718 N N . LYS A 1 90 ? -5.267 -5.601 20.378 1.00 93.00 90 LYS A N 1
ATOM 719 C CA . LYS A 1 90 ? -6.081 -5.745 19.153 1.00 93.00 90 LYS A CA 1
ATOM 720 C C . LYS A 1 90 ? -5.489 -5.017 17.953 1.00 93.00 90 LYS A C 1
ATOM 722 O O . LYS A 1 90 ? -5.497 -5.582 16.864 1.00 93.00 90 LYS A O 1
ATOM 727 N N . ILE A 1 91 ? -4.946 -3.822 18.169 1.00 94.44 91 ILE A N 1
ATOM 728 C CA . ILE A 1 91 ? -4.238 -3.064 17.132 1.00 94.44 91 ILE A CA 1
ATOM 729 C C . ILE A 1 91 ? -3.010 -3.843 16.655 1.00 94.44 91 ILE A C 1
ATOM 731 O O . ILE A 1 91 ? -2.872 -4.063 15.458 1.00 94.44 91 ILE A O 1
ATOM 735 N N . GLY A 1 92 ? -2.177 -4.333 17.580 1.00 95.06 92 GLY A N 1
ATOM 736 C CA . GLY A 1 92 ? -0.998 -5.136 17.248 1.00 95.06 92 GLY A CA 1
ATOM 737 C C . GLY A 1 92 ? -1.346 -6.419 16.492 1.00 95.06 92 GLY A C 1
ATOM 738 O O . GLY A 1 92 ? -0.700 -6.733 15.498 1.00 95.06 92 GLY A O 1
ATOM 739 N N . GLN A 1 93 ? -2.403 -7.129 16.908 1.00 94.38 93 GLN A N 1
ATOM 740 C CA . GLN A 1 93 ? -2.913 -8.306 16.188 1.00 94.38 93 GLN A CA 1
ATOM 741 C C . GLN A 1 93 ? -3.343 -7.963 14.757 1.00 94.38 93 GLN A C 1
ATOM 743 O O . GLN A 1 93 ? -3.001 -8.695 13.833 1.00 94.38 93 GLN A O 1
ATOM 748 N N . GLY A 1 94 ? -4.086 -6.865 14.582 1.00 94.69 94 GLY A N 1
ATOM 749 C CA . GLY A 1 94 ? -4.516 -6.396 13.267 1.00 94.69 94 GLY A CA 1
ATOM 750 C C . GLY A 1 94 ? -3.323 -6.045 12.382 1.00 94.69 94 GLY A C 1
ATOM 751 O O . GLY A 1 94 ? -3.189 -6.615 11.308 1.00 94.69 94 GLY A O 1
ATOM 752 N N . LEU A 1 95 ? -2.420 -5.184 12.861 1.00 95.62 95 LEU A N 1
ATOM 753 C CA . LEU A 1 95 ? -1.234 -4.758 12.109 1.00 95.62 95 LEU A CA 1
ATOM 754 C C . LEU A 1 95 ? -0.368 -5.944 11.675 1.00 95.62 95 LEU A C 1
ATOM 756 O O . LEU A 1 95 ? -0.026 -6.044 10.504 1.00 95.62 95 LEU A O 1
ATOM 760 N N . CYS A 1 96 ? -0.063 -6.859 12.599 1.00 95.31 96 CYS A N 1
ATOM 761 C CA . CYS A 1 96 ? 0.764 -8.035 12.332 1.00 95.31 96 CYS A CA 1
ATOM 762 C C . CYS A 1 96 ? 0.145 -8.938 11.258 1.00 95.31 96 CYS A C 1
ATOM 764 O O . CYS A 1 96 ? 0.814 -9.302 10.291 1.00 95.31 96 CYS A O 1
ATOM 766 N N . LEU A 1 97 ? -1.153 -9.242 11.374 1.00 95.06 97 LEU A N 1
ATOM 767 C CA . LEU A 1 97 ? -1.847 -10.007 10.339 1.00 95.06 97 LEU A CA 1
ATOM 768 C C . LEU A 1 97 ? -1.897 -9.244 9.014 1.00 95.06 97 LEU A C 1
ATOM 770 O O . LEU A 1 97 ? -1.780 -9.871 7.968 1.00 95.06 97 LEU A O 1
ATOM 774 N N . GLY A 1 98 ? -2.035 -7.918 9.051 1.00 95.50 98 GLY A N 1
ATOM 775 C CA . GLY A 1 98 ? -2.082 -7.060 7.868 1.00 95.50 98 GLY A CA 1
ATOM 776 C C . GLY A 1 98 ? -0.781 -7.139 7.085 1.00 95.50 98 GLY A C 1
ATOM 777 O O . GLY A 1 98 ? -0.801 -7.509 5.914 1.00 95.50 98 GLY A O 1
ATOM 778 N N . ILE A 1 99 ? 0.343 -6.916 7.767 1.00 95.12 99 ILE A N 1
ATOM 779 C CA . ILE A 1 99 ? 1.688 -7.031 7.190 1.00 95.12 99 ILE A CA 1
ATOM 780 C C . ILE A 1 99 ? 1.926 -8.456 6.680 1.00 95.12 99 ILE A C 1
ATOM 782 O O . ILE A 1 99 ? 2.415 -8.650 5.575 1.00 95.12 99 ILE A O 1
ATOM 786 N N . THR A 1 100 ? 1.503 -9.472 7.437 1.00 94.44 100 THR A N 1
ATOM 787 C CA . THR A 1 100 ? 1.619 -10.870 6.995 1.00 94.44 100 THR A CA 1
ATOM 788 C C . THR A 1 100 ? 0.823 -11.117 5.710 1.00 94.44 100 THR A C 1
ATOM 790 O O . THR A 1 100 ? 1.324 -11.750 4.787 1.00 94.44 100 THR A O 1
ATOM 793 N N . SER A 1 101 ? -0.409 -10.604 5.621 1.00 94.38 101 SER A N 1
ATOM 794 C CA . SER A 1 101 ? -1.235 -10.739 4.417 1.00 94.38 101 SER A CA 1
ATOM 795 C C . SER A 1 101 ? -0.643 -10.003 3.218 1.00 94.38 101 SER A C 1
ATOM 797 O O . SER A 1 101 ? -0.727 -10.512 2.107 1.00 94.38 101 SER A O 1
ATOM 799 N N . HIS A 1 102 ? -0.006 -8.854 3.453 1.00 93.69 102 HIS A N 1
ATOM 800 C CA . HIS A 1 102 ? 0.732 -8.108 2.442 1.00 93.69 102 HIS A CA 1
ATOM 801 C C . HIS A 1 102 ? 1.892 -8.948 1.891 1.00 93.69 102 HIS A C 1
ATOM 803 O O . HIS A 1 102 ? 1.904 -9.246 0.703 1.00 93.69 102 HIS A O 1
ATOM 809 N N . ILE A 1 103 ? 2.775 -9.451 2.764 1.00 91.75 103 ILE A N 1
ATOM 810 C CA . ILE A 1 103 ? 3.919 -10.294 2.370 1.00 91.75 103 ILE A CA 1
ATOM 811 C C . ILE A 1 103 ? 3.457 -11.522 1.574 1.00 91.75 103 ILE A C 1
ATOM 813 O O . ILE A 1 103 ? 4.065 -11.872 0.567 1.00 91.75 103 ILE A O 1
ATOM 817 N N . ILE A 1 104 ? 2.379 -12.186 2.007 1.00 91.56 104 ILE A N 1
ATOM 818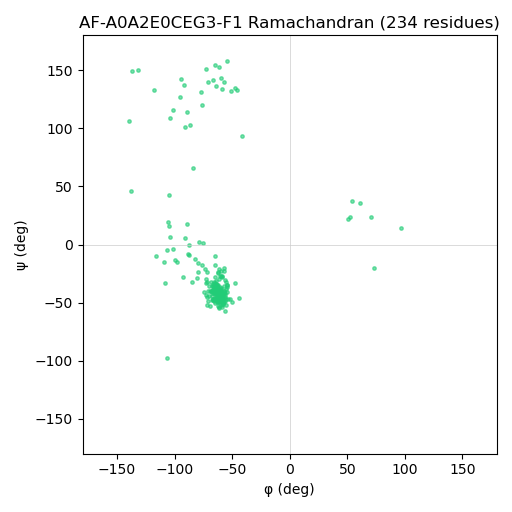 C CA . ILE A 1 104 ? 1.831 -13.345 1.288 1.00 91.56 104 ILE A CA 1
ATOM 819 C C . ILE A 1 104 ? 1.383 -12.945 -0.120 1.00 91.56 104 ILE A C 1
ATOM 821 O O . ILE A 1 104 ? 1.704 -13.649 -1.074 1.00 91.56 104 ILE A O 1
ATOM 825 N N . LEU A 1 105 ? 0.640 -11.844 -0.259 1.00 91.00 105 LEU A N 1
ATOM 826 C CA . LEU A 1 105 ? 0.172 -11.382 -1.565 1.00 91.00 105 LEU A CA 1
ATOM 827 C C . LEU A 1 105 ? 1.340 -11.037 -2.487 1.00 91.00 105 LEU A C 1
ATOM 829 O O . LEU A 1 105 ? 1.321 -11.468 -3.635 1.00 91.00 105 LEU A O 1
ATOM 833 N N . ASP A 1 106 ? 2.371 -10.367 -1.978 1.00 88.38 106 ASP A N 1
ATOM 834 C CA . ASP A 1 106 ? 3.554 -10.013 -2.763 1.00 88.38 106 ASP A CA 1
ATOM 835 C C . ASP A 1 106 ? 4.297 -11.240 -3.284 1.00 88.38 106 ASP A C 1
ATOM 837 O O . ASP A 1 106 ? 4.620 -11.311 -4.469 1.00 88.38 106 ASP A O 1
ATOM 841 N N . VAL A 1 107 ? 4.495 -12.258 -2.437 1.00 87.69 107 VAL A N 1
ATOM 842 C CA . VAL A 1 107 ? 5.140 -13.516 -2.851 1.00 87.69 107 VAL A CA 1
ATOM 843 C C . VAL A 1 107 ? 4.417 -14.137 -4.056 1.00 87.69 107 VAL A C 1
ATOM 845 O O . VAL A 1 107 ? 5.067 -14.661 -4.960 1.00 87.69 107 VAL A O 1
ATOM 848 N N . PHE A 1 108 ? 3.083 -14.060 -4.106 1.00 85.75 108 PHE A N 1
ATOM 849 C CA . PHE A 1 108 ? 2.286 -14.676 -5.171 1.00 85.75 108 PHE A CA 1
ATOM 850 C C . PHE A 1 108 ? 1.973 -13.771 -6.365 1.00 85.75 108 PHE A C 1
ATOM 852 O O . PHE A 1 108 ? 1.744 -14.294 -7.450 1.00 85.75 108 PHE A O 1
ATOM 859 N N . LEU A 1 109 ? 1.903 -12.454 -6.199 1.00 82.69 109 LEU A N 1
ATOM 860 C CA . LEU A 1 109 ? 1.408 -11.554 -7.247 1.00 82.69 109 LEU A CA 1
ATOM 861 C C . LEU A 1 109 ? 2.501 -10.701 -7.885 1.00 82.69 109 LEU A C 1
ATOM 863 O O . LEU A 1 109 ? 2.253 -10.119 -8.940 1.00 82.69 109 LEU A O 1
ATOM 867 N N . TRP A 1 110 ? 3.682 -10.610 -7.264 1.00 74.00 110 TRP A N 1
ATOM 868 C CA . TRP A 1 110 ? 4.593 -9.512 -7.567 1.00 74.00 110 TRP A CA 1
ATOM 869 C C . TRP A 1 110 ? 5.835 -9.876 -8.396 1.00 74.00 110 TRP A C 1
ATOM 871 O O . TRP A 1 110 ? 6.546 -8.982 -8.844 1.00 74.00 110 TRP A O 1
ATOM 881 N N . PHE A 1 111 ? 6.064 -11.159 -8.698 1.00 78.12 111 PHE A N 1
ATOM 882 C CA . PHE A 1 111 ? 7.125 -11.621 -9.618 1.00 78.12 111 PHE A CA 1
ATOM 883 C C . PHE A 1 111 ? 8.533 -11.049 -9.334 1.00 78.12 111 PHE A C 1
ATOM 885 O O . PHE A 1 111 ? 9.376 -11.001 -10.227 1.00 78.12 111 PHE A O 1
ATOM 892 N N . GLU A 1 112 ? 8.792 -10.592 -8.106 1.00 79.69 112 GLU A N 1
ATOM 893 C CA . GLU A 1 112 ? 10.068 -10.024 -7.674 1.00 79.69 112 GLU A CA 1
ATOM 894 C C . GLU A 1 112 ? 10.502 -10.654 -6.338 1.00 79.69 112 GLU A C 1
ATOM 896 O O . GLU A 1 112 ? 9.655 -11.055 -5.533 1.00 79.69 112 GLU A O 1
ATOM 901 N N . PRO A 1 113 ? 11.821 -10.760 -6.097 1.00 83.31 113 PRO A N 1
ATOM 902 C CA . PRO A 1 113 ? 12.374 -11.298 -4.861 1.00 83.31 113 PRO A CA 1
ATOM 903 C C . PRO A 1 113 ? 12.024 -10.452 -3.633 1.00 83.31 113 PRO A C 1
ATOM 905 O O . PRO A 1 113 ? 12.215 -9.240 -3.635 1.00 83.31 113 PRO A O 1
ATOM 908 N N . ILE A 1 114 ? 11.647 -11.104 -2.530 1.00 84.56 114 ILE A N 1
ATOM 909 C CA . ILE A 1 114 ? 11.322 -10.439 -1.257 1.00 84.56 114 ILE A CA 1
ATOM 910 C C . ILE A 1 114 ? 12.289 -10.892 -0.164 1.00 84.56 114 ILE A C 1
ATOM 912 O O . ILE A 1 114 ? 12.523 -12.090 0.036 1.00 84.56 114 ILE A O 1
ATOM 916 N N . SER A 1 115 ? 12.835 -9.937 0.594 1.00 87.25 115 SER A N 1
ATOM 917 C CA . SER A 1 115 ? 13.748 -10.216 1.713 1.00 87.25 115 SER A CA 1
ATOM 918 C C . SER A 1 115 ? 12.982 -10.533 3.002 1.00 87.25 115 SER A C 1
ATOM 920 O O . SER A 1 115 ? 13.045 -9.815 3.998 1.00 87.25 115 SER A O 1
ATOM 922 N N . LEU A 1 116 ? 12.272 -11.658 2.980 1.00 87.38 116 LEU A N 1
ATOM 923 C CA . LEU A 1 116 ? 11.377 -12.153 4.032 1.00 87.38 116 LEU A CA 1
ATOM 924 C C . LEU A 1 116 ? 12.070 -12.316 5.405 1.00 87.38 116 LEU A C 1
ATOM 926 O O . LEU A 1 116 ? 11.455 -12.143 6.460 1.00 87.38 116 LEU A O 1
ATOM 930 N N . LEU A 1 117 ? 13.369 -12.627 5.389 1.00 89.19 117 LEU A N 1
ATOM 931 C CA . LEU A 1 117 ? 14.218 -12.821 6.566 1.00 89.19 117 LEU A CA 1
ATOM 932 C C . LEU A 1 117 ? 15.181 -11.652 6.816 1.00 89.19 117 LEU A C 1
ATOM 934 O O . LEU A 1 117 ? 16.183 -11.840 7.508 1.00 89.19 117 LEU A O 1
ATOM 938 N N . TRP A 1 118 ? 14.941 -10.455 6.267 1.00 86.00 118 TRP A N 1
ATOM 939 C CA . TRP A 1 118 ? 15.773 -9.284 6.576 1.00 86.00 118 TRP A CA 1
ATOM 940 C C . TRP A 1 118 ? 15.900 -9.098 8.103 1.00 86.00 118 TRP A C 1
ATOM 942 O O . TRP A 1 118 ? 14.874 -9.156 8.790 1.00 86.00 118 TRP A O 1
ATOM 952 N N . PRO A 1 119 ? 17.111 -8.894 8.665 1.00 86.25 119 PRO A N 1
ATOM 953 C CA . PRO A 1 119 ? 18.354 -8.493 7.991 1.00 86.25 119 PRO A CA 1
ATOM 954 C C . PRO A 1 119 ? 19.253 -9.642 7.505 1.00 86.25 119 PRO A C 1
ATOM 956 O O . PRO A 1 119 ? 20.353 -9.388 7.031 1.00 86.25 119 PRO A O 1
ATOM 959 N N . VAL A 1 120 ? 18.839 -10.908 7.608 1.00 86.19 120 VAL A N 1
ATOM 960 C CA . VAL A 1 120 ? 19.633 -12.043 7.094 1.00 86.19 120 VAL A CA 1
ATOM 961 C C . VAL A 1 120 ? 19.668 -12.030 5.560 1.00 86.19 120 VAL A C 1
ATOM 963 O O . VAL A 1 120 ? 20.714 -12.262 4.957 1.00 86.19 120 VAL A O 1
ATOM 966 N N . GLN A 1 121 ? 18.543 -11.711 4.921 1.00 83.81 121 GLN A N 1
ATOM 967 C CA . GLN A 1 121 ? 18.458 -11.439 3.481 1.00 83.81 121 GLN A CA 1
ATOM 968 C C . GLN A 1 121 ? 18.572 -9.924 3.225 1.00 83.81 121 GLN A C 1
ATOM 970 O O . GLN A 1 121 ? 18.016 -9.154 4.012 1.00 83.81 121 GLN A O 1
ATOM 975 N N . PRO A 1 122 ? 19.250 -9.467 2.154 1.00 76.69 122 PRO A N 1
ATOM 976 C CA . PRO A 1 122 ? 19.961 -10.245 1.128 1.00 76.69 122 PRO A CA 1
ATOM 977 C C . PRO A 1 122 ? 21.430 -10.568 1.476 1.00 76.69 122 PRO A C 1
ATOM 979 O O . PRO A 1 122 ? 22.127 -11.181 0.673 1.00 76.69 122 PRO A O 1
ATOM 982 N N . TYR A 1 123 ? 21.932 -10.123 2.633 1.00 80.50 123 TYR A N 1
ATOM 983 C CA . TYR A 1 123 ? 23.375 -10.074 2.907 1.00 80.50 123 TYR A CA 1
ATOM 984 C C . TYR A 1 123 ? 24.035 -11.441 3.148 1.00 80.50 123 TYR A C 1
ATOM 986 O O . TYR A 1 123 ? 25.201 -11.617 2.804 1.00 80.50 123 TYR A O 1
ATOM 994 N N . LEU A 1 124 ? 23.315 -12.398 3.744 1.00 81.56 124 LEU A N 1
ATOM 995 C CA . LEU A 1 124 ? 23.824 -13.743 4.054 1.00 81.56 124 LEU A CA 1
ATOM 996 C C . LEU A 1 124 ? 23.221 -14.828 3.155 1.00 81.56 124 LEU A C 1
ATOM 998 O O . LEU A 1 124 ? 23.881 -15.820 2.854 1.00 81.56 124 LEU A O 1
ATOM 1002 N N . ILE A 1 125 ? 21.958 -14.665 2.752 1.00 86.12 125 ILE A N 1
ATOM 1003 C CA . ILE A 1 125 ? 21.206 -15.628 1.936 1.00 86.12 125 ILE A CA 1
ATOM 1004 C C . ILE A 1 125 ? 20.441 -14.854 0.859 1.00 86.12 125 ILE A C 1
ATOM 1006 O O . ILE A 1 125 ? 20.025 -13.717 1.089 1.00 86.12 125 ILE A O 1
ATOM 1010 N N . GLN A 1 126 ? 20.232 -15.477 -0.305 1.00 84.25 126 GLN A N 1
ATOM 1011 C CA . GLN A 1 126 ? 19.422 -14.887 -1.372 1.00 84.25 126 GLN A CA 1
ATOM 1012 C C . GLN A 1 126 ? 17.979 -14.620 -0.897 1.00 84.25 126 GLN A C 1
ATOM 1014 O O . GLN A 1 126 ? 17.435 -15.424 -0.128 1.00 84.25 126 GLN A O 1
ATOM 1019 N N . PRO A 1 127 ? 17.354 -13.516 -1.346 1.00 83.88 127 PRO A N 1
ATOM 1020 C CA . PRO A 1 127 ? 15.933 -13.254 -1.141 1.00 83.88 127 PRO A CA 1
ATOM 1021 C C . PRO A 1 127 ? 15.034 -14.386 -1.641 1.00 83.88 127 PRO A C 1
ATOM 1023 O O . PRO A 1 127 ? 15.412 -15.176 -2.509 1.00 83.88 127 PRO A O 1
ATOM 1026 N N . THR A 1 128 ? 13.822 -14.442 -1.102 1.00 84.06 128 THR A N 1
ATOM 1027 C CA . THR A 1 128 ? 12.822 -15.433 -1.492 1.00 84.06 128 THR A CA 1
ATOM 1028 C C . THR A 1 128 ? 12.210 -15.043 -2.833 1.00 84.06 128 THR A C 1
ATOM 1030 O O . THR A 1 128 ? 11.591 -13.989 -2.936 1.00 84.06 128 THR A O 1
ATOM 1033 N N . ASP A 1 129 ? 12.352 -15.907 -3.837 1.00 87.38 129 ASP A N 1
ATOM 1034 C CA . ASP A 1 129 ? 11.787 -15.717 -5.173 1.00 87.38 129 ASP A CA 1
ATOM 1035 C C . ASP A 1 129 ? 11.235 -17.048 -5.703 1.00 87.38 129 ASP A C 1
ATOM 1037 O O . ASP A 1 129 ? 11.990 -17.960 -6.051 1.00 87.38 129 ASP A O 1
ATOM 1041 N N . ILE A 1 130 ? 9.906 -17.169 -5.732 1.00 86.88 130 ILE A N 1
ATOM 1042 C CA . ILE A 1 130 ? 9.219 -18.363 -6.246 1.00 86.88 130 ILE A CA 1
ATOM 1043 C C . ILE A 1 130 ? 9.077 -18.353 -7.777 1.00 86.88 130 ILE A C 1
ATOM 1045 O O . ILE A 1 130 ? 8.748 -19.383 -8.364 1.00 86.88 130 ILE A O 1
ATOM 1049 N N . TRP A 1 131 ? 9.343 -17.213 -8.421 1.00 83.19 131 TRP A N 1
ATOM 1050 C CA . TRP A 1 131 ? 9.180 -16.973 -9.858 1.00 83.19 131 TRP A CA 1
ATOM 1051 C C . TRP A 1 131 ? 10.508 -17.046 -10.627 1.00 83.19 131 TRP A C 1
ATOM 1053 O O . TRP A 1 131 ? 10.512 -17.028 -11.855 1.00 83.19 131 TRP A O 1
ATOM 1063 N N . LYS A 1 132 ? 11.640 -17.232 -9.937 1.00 82.44 132 LYS A N 1
ATOM 1064 C CA . LYS A 1 132 ? 12.993 -17.302 -10.523 1.00 82.44 132 LYS A CA 1
ATOM 1065 C C . LYS A 1 132 ? 13.131 -18.214 -11.751 1.00 82.44 132 LYS A C 1
ATOM 1067 O O . LYS A 1 132 ? 13.937 -17.938 -12.633 1.00 82.44 132 LYS A O 1
ATOM 1072 N N . ASN A 1 133 ? 12.369 -19.308 -11.802 1.00 80.69 133 ASN A N 1
ATOM 1073 C CA . ASN A 1 133 ? 12.429 -20.300 -12.884 1.00 80.69 133 ASN A CA 1
ATOM 1074 C C . ASN A 1 133 ? 11.259 -20.202 -13.878 1.00 80.69 133 ASN A C 1
ATOM 1076 O O . ASN A 1 133 ? 11.120 -21.068 -14.742 1.00 80.69 133 ASN A O 1
ATOM 1080 N N . THR A 1 134 ? 10.399 -19.191 -13.758 1.00 79.25 134 THR A N 1
ATOM 1081 C CA . THR A 1 134 ? 9.295 -18.969 -14.695 1.00 79.25 134 THR A CA 1
ATOM 1082 C C . THR A 1 134 ? 9.701 -17.965 -15.762 1.00 79.25 134 THR A C 1
ATOM 1084 O O . THR A 1 134 ? 10.137 -16.862 -15.449 1.00 79.25 134 THR A O 1
ATOM 1087 N N . ILE A 1 135 ? 9.541 -18.343 -17.029 1.00 72.56 135 ILE A N 1
ATOM 1088 C CA . ILE A 1 135 ? 9.728 -17.436 -18.161 1.00 72.56 135 ILE A CA 1
ATOM 1089 C C . ILE A 1 135 ? 8.388 -16.736 -18.378 1.00 72.56 135 ILE A C 1
ATOM 1091 O O . ILE A 1 135 ? 7.440 -17.345 -18.872 1.00 72.56 135 ILE A O 1
ATOM 1095 N N . LEU A 1 136 ? 8.288 -15.483 -17.934 1.00 74.50 136 LEU A N 1
ATOM 1096 C CA . LEU A 1 136 ? 7.112 -14.654 -18.167 1.00 74.50 136 LEU A CA 1
ATOM 1097 C C . LEU A 1 136 ? 7.312 -13.870 -19.470 1.00 74.50 136 LEU A C 1
ATOM 1099 O O . LEU A 1 136 ? 8.010 -12.854 -19.501 1.00 74.50 136 LEU A O 1
ATOM 1103 N N . ASP A 1 137 ? 6.698 -14.334 -20.558 1.00 73.50 137 ASP A N 1
ATOM 1104 C CA . ASP A 1 137 ? 6.674 -13.563 -21.801 1.00 73.50 137 ASP A CA 1
ATOM 1105 C C . ASP A 1 137 ? 6.009 -12.198 -21.546 1.00 73.50 137 ASP A C 1
ATOM 1107 O O . ASP A 1 137 ? 4.953 -12.106 -20.918 1.00 73.50 137 ASP A O 1
ATOM 1111 N N . ASN A 1 138 ? 6.624 -11.120 -22.040 1.00 82.06 138 ASN A N 1
ATOM 1112 C CA . ASN A 1 138 ? 6.164 -9.736 -21.856 1.00 82.06 138 ASN A CA 1
ATOM 1113 C C . ASN A 1 138 ? 6.090 -9.247 -20.392 1.00 82.06 138 ASN A C 1
ATOM 1115 O O . ASN A 1 138 ? 5.238 -8.418 -20.061 1.00 82.06 138 ASN A O 1
ATOM 1119 N N . GLU A 1 139 ? 7.015 -9.678 -19.527 1.00 84.38 139 GLU A N 1
ATOM 1120 C CA . GLU A 1 139 ? 7.111 -9.250 -18.118 1.00 84.38 139 GLU A CA 1
ATOM 1121 C C . GLU A 1 139 ? 6.939 -7.729 -17.921 1.00 84.38 139 GLU A C 1
ATOM 1123 O O . GLU A 1 139 ? 6.151 -7.289 -17.084 1.00 84.38 139 GLU A O 1
ATOM 1128 N N . GLN A 1 140 ? 7.605 -6.900 -18.735 1.00 88.50 140 GLN A N 1
ATOM 1129 C CA . GLN A 1 140 ? 7.505 -5.438 -18.621 1.00 88.50 140 GLN A CA 1
ATOM 1130 C C . GLN A 1 140 ? 6.089 -4.909 -18.876 1.00 88.50 140 GLN A C 1
ATOM 1132 O O . GLN A 1 140 ? 5.653 -3.963 -18.220 1.00 88.50 140 GLN A O 1
ATOM 1137 N N . PHE A 1 141 ? 5.367 -5.496 -19.832 1.00 91.38 141 PHE A N 1
ATOM 1138 C CA . PHE A 1 141 ? 3.989 -5.110 -20.121 1.00 91.38 141 PHE A CA 1
ATOM 1139 C C . PHE A 1 141 ? 3.073 -5.476 -18.952 1.00 91.38 141 PHE A C 1
ATOM 1141 O O . PHE A 1 141 ? 2.278 -4.645 -18.515 1.00 91.38 141 PHE A O 1
ATOM 1148 N N . ILE A 1 142 ? 3.238 -6.683 -18.401 1.00 90.12 142 ILE A N 1
ATOM 1149 C CA . ILE A 1 142 ? 2.475 -7.160 -17.241 1.00 90.12 142 ILE A CA 1
ATOM 1150 C C . ILE A 1 142 ? 2.732 -6.258 -16.030 1.00 90.12 142 ILE A C 1
ATOM 1152 O O . ILE A 1 142 ? 1.775 -5.797 -15.410 1.00 90.12 142 ILE A O 1
ATOM 1156 N N . LYS A 1 143 ? 3.997 -5.916 -15.746 1.00 89.75 143 LYS A N 1
ATOM 1157 C CA . LYS A 1 143 ? 4.357 -4.985 -14.664 1.00 89.75 143 LYS A CA 1
ATOM 1158 C C . LYS A 1 143 ? 3.686 -3.626 -14.834 1.00 89.75 143 LYS A C 1
ATOM 1160 O O . LYS A 1 143 ? 3.043 -3.142 -13.906 1.00 89.75 143 LYS A O 1
ATOM 1165 N N . LYS A 1 144 ? 3.760 -3.021 -16.025 1.00 93.69 144 LYS A N 1
ATOM 1166 C CA . LYS A 1 144 ? 3.085 -1.738 -16.282 1.00 93.69 144 LYS A CA 1
ATOM 1167 C C . LYS A 1 144 ? 1.579 -1.839 -16.069 1.00 93.69 144 LYS A C 1
ATOM 1169 O O . LYS A 1 144 ? 0.993 -0.947 -15.460 1.00 93.69 144 LYS A O 1
ATOM 1174 N N . LEU A 1 145 ? 0.964 -2.921 -16.541 1.00 94.50 145 LEU A N 1
ATOM 1175 C CA . LEU A 1 145 ? -0.464 -3.156 -16.381 1.00 94.50 145 LEU A CA 1
ATOM 1176 C C . LEU A 1 145 ? -0.839 -3.264 -14.898 1.00 94.50 145 LEU A C 1
ATOM 1178 O O . LEU A 1 145 ? -1.728 -2.541 -14.460 1.00 94.50 145 LEU A O 1
ATOM 1182 N N . LEU A 1 146 ? -0.120 -4.061 -14.105 1.00 93.00 146 LEU A N 1
ATOM 1183 C CA . LEU A 1 146 ? -0.338 -4.168 -12.656 1.00 93.00 146 LEU A CA 1
ATOM 1184 C C . LEU A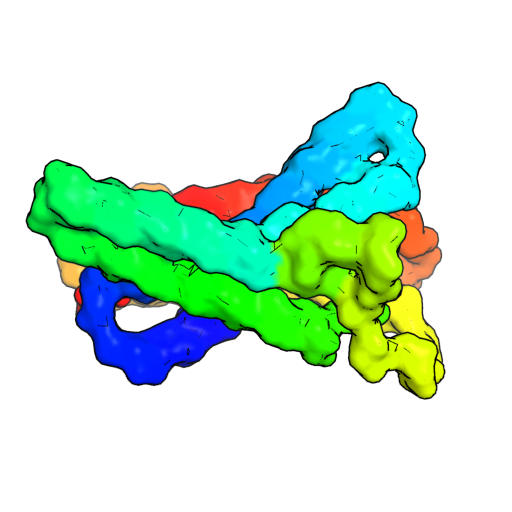 1 146 ? -0.248 -2.803 -11.954 1.00 93.00 146 LEU A C 1
ATOM 1186 O O . LEU A 1 146 ? -1.133 -2.455 -11.176 1.00 93.00 146 LEU A O 1
ATOM 1190 N N . LEU A 1 147 ? 0.764 -1.999 -12.288 1.00 93.94 147 LEU A N 1
ATOM 1191 C CA . LEU A 1 147 ? 0.920 -0.637 -11.766 1.00 93.94 147 LEU A CA 1
ATOM 1192 C C . LEU A 1 147 ? -0.217 0.302 -12.199 1.00 93.94 147 LEU A C 1
ATOM 1194 O O . LEU A 1 147 ? -0.642 1.151 -11.425 1.00 93.94 147 LEU A O 1
ATOM 1198 N N . ALA A 1 148 ? -0.749 0.168 -13.417 1.00 96.75 148 ALA A N 1
ATOM 1199 C CA . ALA A 1 148 ? -1.911 0.955 -13.831 1.00 96.75 148 ALA A CA 1
ATOM 1200 C C . ALA A 1 148 ? -3.148 0.567 -13.007 1.00 96.75 148 ALA A C 1
ATOM 1202 O O . ALA A 1 148 ? -3.841 1.435 -12.472 1.00 96.75 148 ALA A O 1
ATOM 1203 N N . PHE A 1 149 ? -3.411 -0.738 -12.882 1.00 96.62 149 PHE A N 1
ATOM 1204 C CA . PHE A 1 149 ? -4.552 -1.282 -12.140 1.00 96.62 149 PHE A CA 1
ATOM 1205 C C . PHE A 1 149 ? -4.551 -0.897 -10.662 1.00 96.62 149 PHE A C 1
ATOM 1207 O O . PHE A 1 149 ? -5.617 -0.828 -10.054 1.00 96.62 149 PHE A O 1
ATOM 1214 N N . GLU A 1 150 ? -3.398 -0.562 -10.104 1.00 95.81 150 GLU A N 1
ATOM 1215 C CA . GLU A 1 150 ? -3.283 -0.086 -8.734 1.00 95.81 150 GLU A CA 1
ATOM 1216 C C . GLU A 1 150 ? -4.138 1.161 -8.447 1.00 95.81 150 GLU A C 1
ATOM 1218 O O . GLU A 1 150 ? -4.879 1.205 -7.462 1.00 95.81 150 GLU A O 1
ATOM 1223 N N . PHE A 1 151 ? -4.174 2.128 -9.369 1.00 98.06 151 PHE A N 1
ATOM 1224 C CA . PHE A 1 151 ? -5.067 3.289 -9.251 1.00 98.06 151 PHE A CA 1
ATOM 1225 C C . PHE A 1 151 ? -6.549 2.884 -9.324 1.00 98.06 151 PHE A C 1
ATOM 1227 O O . PHE A 1 151 ? -7.414 3.449 -8.646 1.00 98.06 151 PHE A O 1
ATOM 1234 N N . LEU A 1 152 ? -6.875 1.846 -10.101 1.00 97.69 152 LEU A N 1
ATOM 1235 C CA . LEU A 1 152 ? -8.227 1.290 -10.114 1.00 97.69 152 LEU A CA 1
ATOM 1236 C C . LEU A 1 152 ? -8.567 0.626 -8.769 1.00 97.69 152 LEU A C 1
ATOM 1238 O O . LEU A 1 152 ? -9.691 0.780 -8.284 1.00 97.69 152 LEU A O 1
ATOM 1242 N N . PHE A 1 153 ? -7.617 -0.057 -8.130 1.00 97.44 153 PHE A N 1
ATOM 1243 C CA . PHE A 1 153 ? -7.815 -0.634 -6.803 1.00 97.44 153 PHE A CA 1
ATOM 1244 C C . PHE A 1 153 ? -8.009 0.442 -5.732 1.00 97.44 153 PHE A C 1
ATOM 1246 O O . PHE A 1 153 ? -8.957 0.333 -4.950 1.00 97.44 153 PHE A O 1
ATOM 1253 N N . PHE A 1 154 ? -7.243 1.538 -5.748 1.00 97.75 154 PHE A N 1
ATOM 1254 C CA . PHE A 1 154 ? -7.506 2.690 -4.874 1.00 97.75 154 PHE A CA 1
ATOM 1255 C C . PHE A 1 154 ? -8.894 3.295 -5.096 1.00 97.75 154 PHE A C 1
ATOM 1257 O O . PHE A 1 154 ? -9.600 3.606 -4.131 1.00 97.75 154 PHE A O 1
ATOM 1264 N N . ARG A 1 155 ? -9.342 3.402 -6.353 1.00 97.62 155 ARG A N 1
ATOM 1265 C CA . ARG A 1 155 ? -10.705 3.851 -6.668 1.00 97.62 155 ARG A CA 1
ATOM 1266 C C . ARG A 1 155 ? -11.755 2.952 -6.017 1.00 97.62 155 ARG A C 1
ATOM 1268 O O . ARG A 1 155 ? -12.680 3.458 -5.375 1.00 97.62 155 ARG A O 1
ATOM 1275 N N . VAL A 1 156 ? -11.646 1.636 -6.205 1.00 97.81 156 VAL A N 1
ATOM 1276 C CA . VAL A 1 156 ? -12.595 0.666 -5.633 1.00 97.81 156 VAL A CA 1
ATOM 1277 C C . VAL A 1 156 ? -12.541 0.714 -4.107 1.00 97.81 156 VAL A C 1
ATOM 1279 O O . VAL A 1 156 ? -13.588 0.711 -3.460 1.00 97.81 156 VAL A O 1
ATOM 1282 N N . TYR A 1 157 ? -11.347 0.847 -3.529 1.00 97.19 157 TYR A N 1
ATOM 1283 C CA . TYR A 1 157 ? -11.152 0.999 -2.091 1.00 97.19 157 TYR A CA 1
ATOM 1284 C C . TYR A 1 157 ? -11.893 2.227 -1.550 1.00 97.19 157 TYR A C 1
ATOM 1286 O O . TYR A 1 157 ? -12.723 2.106 -0.646 1.00 97.19 157 TYR A O 1
ATOM 1294 N N . GLY A 1 158 ? -11.684 3.398 -2.157 1.00 96.81 158 GLY A N 1
ATOM 1295 C CA . GLY A 1 158 ? -12.382 4.627 -1.783 1.00 96.81 158 GLY A CA 1
ATOM 1296 C C . GLY A 1 158 ? -13.901 4.530 -1.947 1.00 96.81 158 GLY A C 1
ATOM 1297 O O . GLY A 1 158 ? -14.645 5.026 -1.102 1.00 96.81 158 GLY A O 1
ATOM 1298 N N . TRP A 1 159 ? -14.386 3.840 -2.981 1.00 96.94 159 TRP A N 1
ATOM 1299 C CA . TRP A 1 159 ? -15.820 3.588 -3.157 1.00 96.94 159 TRP A CA 1
ATOM 1300 C C . TRP A 1 159 ? -16.406 2.726 -2.028 1.00 96.94 159 TRP A C 1
ATOM 1302 O O . TRP A 1 159 ? -17.464 3.059 -1.490 1.00 96.94 159 TRP A O 1
ATOM 1312 N N . ILE A 1 160 ? -15.702 1.670 -1.604 1.00 95.19 160 ILE A N 1
ATOM 1313 C CA . ILE A 1 160 ? -16.116 0.847 -0.457 1.00 95.19 160 ILE A CA 1
ATOM 1314 C C . ILE A 1 160 ? -16.166 1.686 0.824 1.00 95.19 160 ILE A C 1
ATOM 1316 O O . ILE A 1 160 ? -17.130 1.568 1.583 1.00 95.19 160 ILE A O 1
ATOM 1320 N N . LEU A 1 161 ? -15.172 2.550 1.056 1.00 93.88 161 LEU A N 1
ATOM 1321 C CA . LEU A 1 161 ? -15.161 3.451 2.212 1.00 93.88 161 LEU A CA 1
ATOM 1322 C C . LEU A 1 161 ? -16.386 4.368 2.236 1.00 93.88 161 LEU A C 1
ATOM 1324 O O . LEU A 1 161 ? -17.034 4.493 3.276 1.00 93.88 161 LEU A O 1
ATOM 1328 N N . ILE A 1 162 ? -16.736 4.976 1.098 1.00 94.25 162 ILE A N 1
ATOM 1329 C CA . ILE A 1 162 ? -17.921 5.836 0.984 1.00 94.25 162 ILE A CA 1
ATOM 1330 C C . ILE A 1 162 ? -19.185 5.046 1.326 1.00 94.25 162 ILE A C 1
ATOM 1332 O O . ILE A 1 162 ? -19.950 5.472 2.188 1.00 94.25 162 ILE A O 1
ATOM 1336 N N . ASN A 1 163 ? -19.379 3.879 0.706 1.00 93.12 163 ASN A N 1
ATOM 1337 C CA . ASN A 1 163 ? -20.574 3.065 0.929 1.00 93.12 163 ASN A CA 1
ATOM 1338 C C . ASN A 1 163 ? -20.718 2.640 2.388 1.00 93.12 163 ASN A C 1
ATOM 1340 O O . ASN A 1 163 ? -21.804 2.760 2.952 1.00 93.12 163 ASN A O 1
ATOM 1344 N N . LYS A 1 164 ? -19.624 2.189 3.014 1.00 89.94 164 LYS A N 1
ATOM 1345 C CA . LYS A 1 164 ? -19.651 1.832 4.433 1.00 89.94 164 LYS A CA 1
ATOM 1346 C C . LYS A 1 164 ? -19.999 3.033 5.305 1.00 89.94 164 LYS A C 1
ATOM 1348 O O . LYS A 1 164 ? -20.833 2.899 6.187 1.00 89.94 164 LYS A O 1
ATOM 1353 N N . THR A 1 165 ? -19.425 4.201 5.015 1.00 90.88 165 THR A N 1
ATOM 1354 C CA . THR A 1 165 ? -19.688 5.427 5.787 1.00 90.88 165 THR A CA 1
ATOM 1355 C C . THR A 1 165 ? -21.150 5.862 5.681 1.00 90.88 165 THR A C 1
ATOM 1357 O O . THR A 1 165 ? -21.722 6.322 6.663 1.00 90.88 165 THR A O 1
ATOM 1360 N N . ILE A 1 166 ? -21.775 5.694 4.509 1.00 89.06 166 ILE A N 1
ATOM 1361 C CA . ILE A 1 166 ? -23.199 6.001 4.301 1.00 89.06 166 ILE A CA 1
ATOM 1362 C C . ILE A 1 166 ? -24.104 5.053 5.100 1.00 89.06 166 ILE A C 1
ATOM 1364 O O . ILE A 1 166 ? -25.159 5.463 5.572 1.00 89.06 166 ILE A O 1
ATOM 1368 N N . GLN A 1 167 ? -23.696 3.793 5.256 1.00 86.69 167 GLN A N 1
ATOM 1369 C CA . GLN A 1 167 ? -24.442 2.779 6.008 1.00 86.69 167 GLN A CA 1
ATOM 1370 C C . GLN A 1 167 ? -24.259 2.898 7.531 1.00 86.69 167 GLN A C 1
ATOM 1372 O O . GLN A 1 167 ? -25.032 2.312 8.285 1.00 86.69 167 GLN A O 1
ATOM 1377 N N . THR A 1 168 ? -23.250 3.641 7.995 1.00 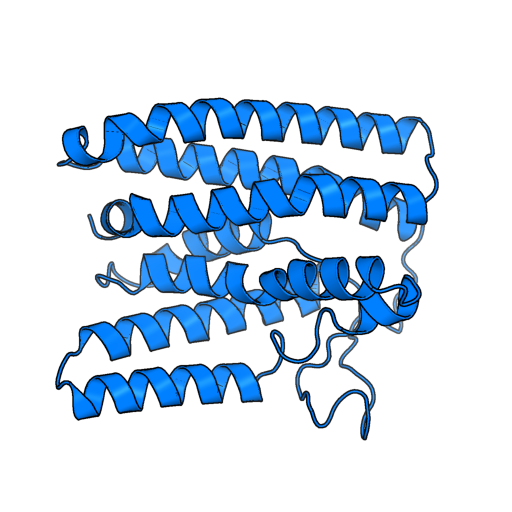84.50 168 THR A N 1
ATOM 1378 C CA . THR A 1 168 ? -22.960 3.841 9.421 1.00 84.50 168 THR A CA 1
ATOM 1379 C C . THR A 1 168 ? -24.009 4.733 10.087 1.00 84.50 168 THR A C 1
ATOM 1381 O O . THR A 1 168 ? -24.394 5.778 9.562 1.00 84.50 168 THR A O 1
ATOM 1384 N N . SER A 1 169 ? -24.398 4.377 11.313 1.00 73.62 169 SER A N 1
ATOM 1385 C CA . SER A 1 169 ? -25.355 5.139 12.131 1.00 73.62 169 SER A CA 1
ATOM 1386 C C . SER A 1 169 ? -24.907 6.580 12.448 1.00 73.62 169 SER A C 1
ATOM 1388 O O . SER A 1 169 ? -25.736 7.471 12.615 1.00 73.62 169 SER A O 1
ATOM 1390 N N . ASN A 1 170 ? -23.593 6.835 12.478 1.00 75.75 170 ASN A N 1
ATOM 1391 C CA . ASN A 1 170 ? -22.981 8.128 12.802 1.00 75.75 170 ASN A CA 1
ATOM 1392 C C . ASN A 1 170 ? -22.430 8.876 11.565 1.00 75.75 170 ASN A C 1
ATOM 1394 O O . ASN A 1 170 ? -21.336 9.448 11.589 1.00 75.75 170 ASN A O 1
ATOM 1398 N N . ILE A 1 171 ? -23.183 8.879 10.462 1.00 76.56 171 ILE A N 1
ATOM 1399 C CA . ILE A 1 171 ? -22.782 9.522 9.198 1.00 76.56 171 ILE A CA 1
ATOM 1400 C C . ILE A 1 171 ? -22.396 11.005 9.355 1.00 76.56 171 ILE A C 1
ATOM 1402 O O . ILE A 1 171 ? -21.463 11.478 8.701 1.00 76.56 171 ILE A O 1
ATOM 1406 N N . GLN A 1 172 ? -23.059 11.733 10.264 1.00 75.75 172 GLN A N 1
ATOM 1407 C CA . GLN A 1 172 ? -22.846 13.168 10.490 1.00 75.75 172 GLN A CA 1
ATOM 1408 C C . GLN A 1 172 ? -21.382 13.485 10.839 1.00 75.75 172 GLN A C 1
ATOM 1410 O O . GLN A 1 172 ? -20.842 14.496 10.391 1.00 75.75 172 GLN A O 1
ATOM 1415 N N . SER A 1 173 ? -20.721 12.592 11.584 1.00 79.25 173 SER A N 1
ATOM 1416 C CA . SER A 1 173 ? -19.338 12.775 12.045 1.00 79.25 173 SER A CA 1
ATOM 1417 C C . SER A 1 173 ? -18.300 12.643 10.921 1.00 79.25 173 SER A C 1
ATOM 1419 O O . SER A 1 173 ? -17.207 13.201 11.017 1.00 79.25 173 SER A O 1
ATOM 1421 N N . PHE A 1 174 ? -18.639 11.941 9.835 1.00 84.38 174 PHE A N 1
ATOM 1422 C CA . PHE A 1 174 ? -17.713 11.615 8.741 1.00 84.38 174 PHE A CA 1
ATOM 1423 C C . PHE A 1 174 ? -18.093 12.244 7.394 1.00 84.38 174 PHE A C 1
ATOM 1425 O O . PHE A 1 174 ? -17.285 12.244 6.463 1.00 84.38 174 PHE A O 1
ATOM 1432 N N . SER A 1 175 ? -19.289 12.831 7.284 1.00 82.75 175 SER A N 1
ATOM 1433 C CA . SER A 1 175 ? -19.829 13.398 6.040 1.00 82.75 175 SER A CA 1
ATOM 1434 C C . SER A 1 175 ? -18.912 14.434 5.382 1.00 82.75 175 SER A C 1
ATOM 1436 O O . SER A 1 175 ? -18.855 14.511 4.154 1.00 82.75 175 SER A O 1
ATOM 1438 N N . TRP A 1 176 ? -18.180 15.229 6.167 1.00 89.50 176 TRP A N 1
ATOM 1439 C CA . TRP A 1 176 ? -17.248 16.226 5.631 1.00 89.50 176 TRP A CA 1
ATOM 1440 C C . TRP A 1 176 ? -16.109 15.570 4.833 1.00 89.50 176 TRP A C 1
ATOM 1442 O O . TRP A 1 176 ? -15.684 16.099 3.804 1.00 89.50 176 TRP A O 1
ATOM 1452 N N . PHE A 1 177 ? -15.654 14.388 5.265 1.00 93.12 177 PHE A N 1
ATOM 1453 C CA . PHE A 1 177 ? -14.527 13.683 4.666 1.00 93.12 177 PHE A CA 1
ATOM 1454 C C . PHE A 1 177 ? -14.918 12.919 3.389 1.00 93.12 177 PHE A C 1
ATOM 1456 O O . PHE A 1 177 ? -14.120 12.817 2.455 1.00 93.12 177 PHE A O 1
ATOM 1463 N N . ILE A 1 178 ? -16.181 12.481 3.282 1.00 91.75 178 ILE A N 1
ATOM 1464 C CA . ILE A 1 178 ? -16.730 11.808 2.086 1.00 91.75 178 ILE A CA 1
ATOM 1465 C C . ILE A 1 178 ? -16.518 12.647 0.819 1.00 91.75 178 ILE A C 1
ATOM 1467 O O . ILE A 1 178 ? -16.217 12.092 -0.240 1.00 91.75 178 ILE A O 1
ATOM 1471 N N . LYS A 1 179 ? -16.617 13.982 0.904 1.00 92.69 179 LYS A N 1
ATOM 1472 C CA . LYS A 1 179 ? -16.380 14.881 -0.240 1.00 92.69 179 LYS A CA 1
ATOM 1473 C C . LYS A 1 179 ? -14.955 14.748 -0.790 1.00 92.69 179 LYS A C 1
ATOM 1475 O O . LYS A 1 179 ? -14.769 14.761 -2.007 1.00 92.69 179 LYS A O 1
ATOM 1480 N N . TYR A 1 180 ? -13.965 14.597 0.089 1.00 95.62 180 TYR A N 1
ATOM 1481 C CA . TYR A 1 180 ? -12.564 14.441 -0.301 1.00 95.62 180 TYR A CA 1
ATOM 1482 C C . TYR A 1 180 ? -12.313 13.070 -0.925 1.00 95.62 180 TYR A C 1
ATOM 1484 O O . TYR A 1 180 ? -11.744 13.016 -2.012 1.00 95.62 180 TYR A O 1
ATOM 1492 N N . ILE A 1 181 ? -12.830 11.990 -0.325 1.00 96.31 181 ILE A N 1
ATOM 1493 C CA . ILE A 1 181 ? -12.753 10.640 -0.915 1.00 96.31 181 ILE A CA 1
ATOM 1494 C C . ILE A 1 181 ? -13.448 10.617 -2.284 1.00 96.31 181 ILE A C 1
ATOM 1496 O O . ILE A 1 181 ? -12.907 10.084 -3.244 1.00 96.31 181 ILE A O 1
ATOM 1500 N N . SER A 1 182 ? -14.606 11.268 -2.418 1.00 96.19 182 SER A N 1
ATOM 1501 C CA . SER A 1 182 ? -15.358 11.335 -3.681 1.00 96.19 182 SER A CA 1
ATOM 1502 C C . SER A 1 182 ? -14.592 12.051 -4.795 1.00 96.19 182 SER A C 1
ATOM 1504 O O . SER A 1 182 ? -14.715 11.693 -5.966 1.00 96.19 182 SER A O 1
ATOM 1506 N N . LYS A 1 183 ? -13.808 13.082 -4.456 1.00 97.31 183 LYS A N 1
ATOM 1507 C CA . LYS A 1 183 ? -12.906 13.735 -5.414 1.00 97.31 183 LYS A CA 1
ATOM 1508 C C . LYS A 1 183 ? -11.712 12.834 -5.726 1.00 97.31 183 LYS A C 1
ATOM 1510 O O . LYS A 1 183 ? -11.365 12.684 -6.893 1.00 97.31 183 LYS A O 1
ATOM 1515 N N . TRP A 1 184 ? -11.134 12.220 -4.700 1.00 98.06 184 TRP A N 1
ATOM 1516 C CA . TRP A 1 184 ? -9.995 11.320 -4.814 1.00 98.06 184 TRP A CA 1
ATOM 1517 C C . TRP A 1 184 ? -10.284 10.139 -5.748 1.00 98.06 184 TRP A C 1
ATOM 1519 O O . TRP A 1 184 ? -9.580 9.994 -6.735 1.00 98.06 184 TRP A O 1
ATOM 1529 N N . ILE A 1 185 ? -11.392 9.404 -5.587 1.00 97.75 185 ILE A N 1
ATOM 1530 C CA . ILE A 1 185 ? -11.728 8.273 -6.479 1.00 97.75 185 ILE A CA 1
ATOM 1531 C C . ILE A 1 185 ? -11.879 8.672 -7.959 1.00 97.75 185 ILE A C 1
ATOM 1533 O O . ILE A 1 185 ? -11.686 7.845 -8.848 1.00 97.75 185 ILE A O 1
ATOM 1537 N N . LYS A 1 186 ? -12.241 9.931 -8.248 1.00 98.19 186 LYS A N 1
ATOM 1538 C CA . LYS A 1 186 ? -12.289 10.445 -9.626 1.00 98.19 186 LYS A CA 1
ATOM 1539 C C . LYS A 1 186 ? -10.884 10.696 -10.160 1.00 98.19 186 LYS A C 1
ATOM 1541 O O . LYS A 1 186 ? -10.626 10.377 -11.313 1.00 98.19 186 LYS A O 1
ATOM 1546 N N . ILE A 1 187 ? -9.997 11.243 -9.327 1.00 98.12 187 ILE A N 1
ATOM 1547 C CA . ILE A 1 187 ? -8.577 11.418 -9.654 1.00 98.12 187 ILE A CA 1
ATOM 1548 C C . ILE A 1 187 ? -7.943 10.052 -9.925 1.00 98.12 187 ILE A C 1
ATOM 1550 O O . ILE A 1 187 ? -7.353 9.883 -10.983 1.00 98.12 187 ILE A O 1
ATOM 1554 N N . GLU A 1 188 ? -8.156 9.070 -9.047 1.00 98.38 188 GLU A N 1
ATOM 1555 C CA . GLU A 1 188 ? -7.653 7.698 -9.204 1.00 98.38 188 GLU A CA 1
ATOM 1556 C C . GLU A 1 188 ? -8.101 7.060 -10.525 1.00 98.38 188 GLU A C 1
ATOM 1558 O O . GLU A 1 188 ? -7.309 6.454 -11.241 1.00 98.38 188 GLU A O 1
ATOM 1563 N N . PHE A 1 189 ? -9.363 7.255 -10.922 1.00 98.38 189 PHE A N 1
ATOM 1564 C CA . PHE A 1 189 ? -9.814 6.751 -12.218 1.00 98.38 189 PHE A CA 1
ATOM 1565 C C . PHE A 1 189 ? -9.155 7.460 -13.404 1.00 98.38 189 PHE A C 1
ATOM 1567 O O . PHE A 1 189 ? -8.809 6.818 -14.393 1.00 98.38 189 PHE A O 1
ATOM 1574 N N . THR A 1 190 ? -8.981 8.778 -13.318 1.00 98.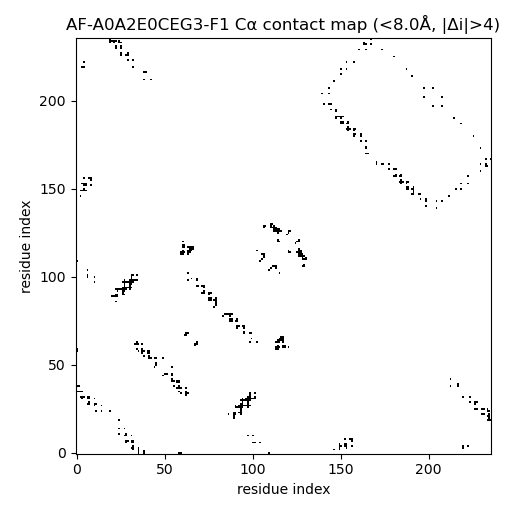38 190 THR A N 1
ATOM 1575 C CA . THR A 1 190 ? -8.268 9.537 -14.349 1.00 98.38 190 THR A CA 1
ATOM 1576 C C . THR A 1 190 ? -6.812 9.083 -14.445 1.00 98.38 190 THR A C 1
ATOM 1578 O O . THR A 1 190 ? -6.320 8.898 -15.554 1.00 98.38 190 THR A O 1
ATOM 1581 N N . LEU A 1 191 ? -6.143 8.842 -13.311 1.00 98.31 191 LEU A N 1
ATOM 1582 C CA . LEU A 1 191 ? -4.790 8.285 -13.271 1.00 98.31 191 LEU A CA 1
ATOM 1583 C C . LEU A 1 191 ? -4.749 6.914 -13.945 1.00 98.31 191 LEU A C 1
ATOM 1585 O O . LEU A 1 191 ? -3.946 6.729 -14.851 1.00 98.31 191 LEU A O 1
ATOM 1589 N N . PHE A 1 192 ? -5.666 6.000 -13.617 1.00 98.44 192 PHE A N 1
ATOM 1590 C CA . PHE A 1 192 ? -5.772 4.710 -14.307 1.00 98.44 192 PHE A CA 1
ATOM 1591 C C . PHE A 1 192 ? -5.819 4.872 -15.837 1.00 98.44 192 PHE A C 1
ATOM 1593 O O . PHE A 1 192 ? -5.030 4.251 -16.546 1.00 98.44 192 PHE A O 1
ATOM 1600 N N . LEU A 1 193 ? -6.679 5.757 -16.358 1.00 98.50 193 LEU A N 1
ATOM 1601 C CA . LEU A 1 193 ? -6.773 6.009 -17.803 1.00 98.50 193 LEU A CA 1
ATOM 1602 C C . LEU A 1 193 ? -5.481 6.598 -18.392 1.00 98.50 193 LEU A C 1
ATOM 1604 O O . LEU A 1 193 ? -5.073 6.196 -19.481 1.00 98.50 193 LEU A O 1
ATOM 1608 N N . ILE A 1 194 ? -4.823 7.516 -17.677 1.00 98.31 194 ILE A N 1
ATOM 1609 C CA . ILE A 1 194 ? -3.531 8.084 -18.087 1.00 98.31 194 ILE A CA 1
ATOM 1610 C C . ILE A 1 194 ? -2.470 6.984 -18.171 1.00 98.31 194 ILE A C 1
ATOM 1612 O O . ILE A 1 194 ? -1.768 6.900 -19.172 1.00 98.31 194 ILE A O 1
ATOM 1616 N N . PHE A 1 195 ? -2.365 6.110 -17.171 1.00 97.88 195 PHE A N 1
ATOM 1617 C CA . PHE A 1 195 ? -1.361 5.043 -17.165 1.00 97.88 195 PHE A CA 1
ATOM 1618 C C . PHE A 1 195 ? -1.619 3.991 -18.252 1.00 97.88 195 PHE A C 1
ATOM 1620 O O . PHE A 1 195 ? -0.672 3.553 -18.901 1.00 97.88 195 PHE A O 1
ATOM 1627 N N . ILE A 1 196 ? -2.883 3.674 -18.560 1.00 98.25 196 ILE A N 1
ATOM 1628 C CA . ILE A 1 196 ? -3.233 2.856 -19.735 1.00 98.25 196 ILE A CA 1
ATOM 1629 C C . ILE A 1 196 ? -2.788 3.534 -21.041 1.00 98.25 196 ILE A C 1
ATOM 1631 O O . ILE A 1 196 ? -2.236 2.873 -21.922 1.00 98.25 196 ILE A O 1
ATOM 1635 N N . LEU A 1 197 ? -2.961 4.853 -21.164 1.00 98.06 197 LEU A N 1
ATOM 1636 C CA . LEU A 1 197 ? -2.467 5.603 -22.320 1.00 98.06 197 LEU A CA 1
ATOM 1637 C C . LEU A 1 197 ? -0.931 5.573 -22.410 1.00 98.06 197 LEU A C 1
ATOM 1639 O O . LEU A 1 197 ? -0.399 5.386 -23.499 1.00 98.06 197 LEU A O 1
ATOM 1643 N N . LEU A 1 198 ? -0.208 5.702 -21.292 1.00 97.44 198 LEU A N 1
ATOM 1644 C CA . LEU A 1 198 ? 1.261 5.608 -21.275 1.00 97.44 198 LEU A CA 1
ATOM 1645 C C . LEU A 1 198 ? 1.761 4.226 -21.723 1.00 97.44 198 LEU A C 1
ATOM 1647 O O . LEU A 1 198 ? 2.789 4.138 -22.396 1.00 97.44 198 LEU A O 1
ATOM 1651 N N . ILE A 1 199 ? 1.025 3.157 -21.394 1.00 96.88 199 ILE A N 1
ATOM 1652 C CA . ILE A 1 199 ? 1.297 1.809 -21.915 1.00 96.88 199 ILE A CA 1
ATOM 1653 C C . ILE A 1 199 ? 1.119 1.787 -23.433 1.00 96.88 199 ILE A C 1
ATOM 1655 O O . ILE A 1 199 ? 2.015 1.328 -24.135 1.00 96.88 199 ILE A O 1
ATOM 1659 N N . TYR A 1 200 ? 0.002 2.315 -23.944 1.00 96.88 200 TYR A N 1
ATOM 1660 C CA . TYR A 1 200 ? -0.273 2.374 -25.385 1.00 96.88 200 TYR A CA 1
ATOM 1661 C C . TYR A 1 200 ? 0.787 3.172 -26.162 1.00 96.88 200 TYR A C 1
ATOM 1663 O O . TYR A 1 200 ? 1.180 2.785 -27.259 1.00 96.88 200 TYR A O 1
ATOM 1671 N N . LEU A 1 201 ? 1.293 4.258 -25.574 1.00 97.06 201 LEU A N 1
ATOM 1672 C CA . LEU A 1 201 ? 2.367 5.078 -26.141 1.00 97.06 201 LEU A CA 1
ATOM 1673 C C . LEU A 1 201 ? 3.761 4.433 -26.033 1.00 97.06 201 LEU A C 1
ATOM 1675 O O . LEU A 1 201 ? 4.736 5.043 -26.462 1.00 97.06 201 LEU A O 1
ATOM 1679 N N . ASN A 1 202 ? 3.870 3.221 -25.478 1.00 94.75 202 ASN A N 1
ATOM 1680 C CA . ASN A 1 202 ? 5.124 2.484 -25.306 1.00 94.75 202 ASN A CA 1
ATOM 1681 C C . ASN A 1 202 ? 6.217 3.275 -24.565 1.00 94.75 202 ASN A C 1
ATOM 1683 O O . ASN A 1 202 ? 7.400 3.141 -24.875 1.00 94.75 202 ASN A O 1
ATOM 1687 N N . ILE A 1 203 ? 5.836 4.066 -23.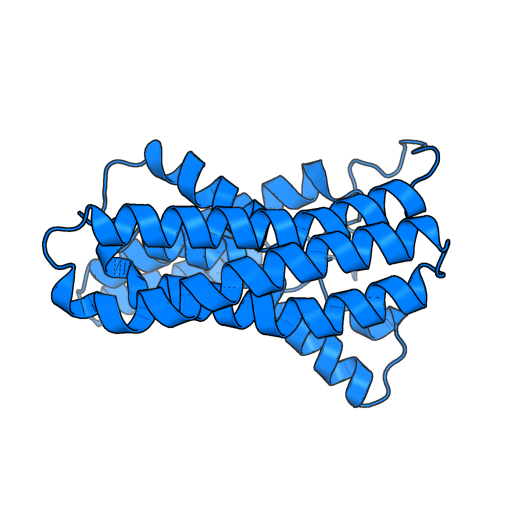555 1.00 96.19 203 ILE A N 1
ATOM 1688 C CA . ILE A 1 203 ? 6.798 4.759 -22.681 1.00 96.19 203 ILE A CA 1
ATOM 1689 C C . ILE A 1 203 ? 7.739 3.741 -22.034 1.00 96.19 203 ILE A C 1
ATOM 1691 O O . ILE A 1 203 ? 7.300 2.656 -21.646 1.00 96.19 203 ILE A O 1
ATOM 1695 N N . ASP A 1 204 ? 9.028 4.056 -21.913 1.00 94.12 204 ASP A N 1
ATOM 1696 C CA . ASP A 1 204 ? 10.005 3.154 -21.306 1.00 94.12 204 ASP A CA 1
ATOM 1697 C C . ASP A 1 204 ? 9.662 2.843 -19.836 1.00 94.12 204 ASP A C 1
ATOM 1699 O O . ASP A 1 204 ? 8.981 3.603 -19.145 1.00 94.12 204 ASP A O 1
ATOM 1703 N N . ILE A 1 205 ? 10.093 1.676 -19.352 1.00 89.94 205 ILE A N 1
ATOM 1704 C CA . ILE A 1 205 ? 9.712 1.191 -18.019 1.00 89.94 205 ILE A CA 1
ATOM 1705 C C . ILE A 1 205 ? 10.238 2.084 -16.887 1.00 89.94 205 ILE A C 1
ATOM 1707 O O . ILE A 1 205 ? 9.546 2.262 -15.888 1.00 89.94 205 ILE A O 1
ATOM 1711 N N . ASN A 1 206 ? 11.415 2.689 -17.045 1.00 90.06 206 ASN A N 1
ATOM 1712 C CA . ASN A 1 206 ? 12.033 3.490 -15.991 1.00 90.06 206 ASN A CA 1
ATOM 1713 C C . ASN A 1 206 ? 11.272 4.802 -15.800 1.00 90.06 206 ASN A C 1
ATOM 1715 O O . ASN A 1 206 ? 10.871 5.137 -14.685 1.00 90.06 206 ASN A O 1
ATOM 1719 N N . THR A 1 207 ? 10.994 5.509 -16.893 1.00 91.94 207 THR A N 1
ATOM 1720 C CA . THR A 1 207 ? 10.161 6.709 -16.884 1.00 91.94 207 THR A CA 1
ATOM 1721 C C . THR A 1 207 ? 8.751 6.392 -16.396 1.00 91.94 207 THR A C 1
ATOM 1723 O O . THR A 1 207 ? 8.207 7.141 -15.585 1.00 91.94 207 THR A O 1
ATOM 1726 N N . TYR A 1 208 ? 8.183 5.252 -16.797 1.00 94.06 208 TYR A N 1
ATOM 1727 C CA . TYR A 1 208 ? 6.887 4.793 -16.297 1.00 94.06 208 TYR A CA 1
ATOM 1728 C C . TYR A 1 208 ? 6.872 4.613 -14.769 1.00 94.06 208 TYR A C 1
ATOM 1730 O O . TYR A 1 208 ? 5.954 5.101 -14.112 1.00 94.06 208 TYR A O 1
ATOM 1738 N N . ILE A 1 209 ? 7.894 3.969 -14.189 1.00 90.50 209 ILE A N 1
ATOM 1739 C CA . ILE A 1 209 ? 8.019 3.761 -12.734 1.00 90.50 209 ILE A CA 1
ATOM 1740 C C . ILE A 1 209 ? 8.171 5.092 -11.990 1.00 90.50 209 ILE A C 1
ATOM 1742 O O . ILE A 1 209 ? 7.550 5.279 -10.946 1.00 90.50 209 ILE A O 1
ATOM 1746 N N . ILE A 1 210 ? 8.949 6.040 -12.521 1.00 89.94 210 ILE A N 1
ATOM 1747 C CA . ILE A 1 210 ? 9.124 7.364 -11.898 1.00 89.94 210 ILE A CA 1
ATOM 1748 C C . ILE A 1 210 ? 7.790 8.121 -11.857 1.00 89.94 210 ILE A C 1
ATOM 1750 O O . ILE A 1 210 ? 7.403 8.657 -10.811 1.00 89.94 210 ILE A O 1
ATOM 1754 N N . PHE A 1 211 ? 7.055 8.141 -12.974 1.00 93.44 211 PHE A N 1
ATOM 1755 C CA . PHE A 1 211 ? 5.719 8.737 -13.013 1.00 93.44 211 PHE A CA 1
ATOM 1756 C C . PHE A 1 211 ? 4.754 8.019 -12.071 1.00 93.44 211 PHE A C 1
ATOM 1758 O O . PHE A 1 211 ? 4.006 8.685 -11.352 1.00 93.44 211 PHE A O 1
ATOM 1765 N N . PHE A 1 212 ? 4.797 6.683 -12.039 1.00 94.19 212 PHE A N 1
ATOM 1766 C CA . PHE A 1 212 ? 4.001 5.876 -11.120 1.00 94.19 212 PHE A CA 1
ATOM 1767 C C . PHE A 1 212 ? 4.267 6.273 -9.673 1.00 94.19 212 PHE A C 1
ATOM 1769 O O . PHE A 1 212 ? 3.338 6.703 -9.002 1.00 94.19 212 PHE A O 1
ATOM 1776 N N . ALA A 1 213 ? 5.518 6.224 -9.212 1.00 90.88 213 ALA A N 1
ATOM 1777 C CA . ALA A 1 213 ? 5.879 6.536 -7.831 1.00 90.88 213 ALA A CA 1
ATOM 1778 C C . ALA A 1 213 ? 5.430 7.951 -7.423 1.00 90.88 213 ALA A C 1
ATOM 1780 O O . ALA A 1 213 ? 4.893 8.146 -6.332 1.00 90.88 213 ALA A O 1
ATOM 1781 N N . THR A 1 214 ? 5.573 8.922 -8.332 1.00 91.94 214 THR A N 1
ATOM 1782 C CA . THR A 1 214 ? 5.168 10.319 -8.106 1.00 91.94 214 THR A CA 1
ATOM 1783 C C . THR A 1 214 ? 3.666 10.454 -7.848 1.00 91.94 214 THR A C 1
ATOM 1785 O O . THR A 1 214 ? 3.258 11.213 -6.970 1.00 91.94 214 THR A O 1
ATOM 1788 N N . MET A 1 215 ? 2.839 9.725 -8.600 1.00 95.75 215 MET A N 1
ATOM 1789 C CA . MET A 1 215 ? 1.377 9.767 -8.462 1.00 95.75 215 MET A CA 1
ATOM 1790 C C . MET A 1 215 ? 0.868 8.825 -7.367 1.00 95.75 215 MET A C 1
ATOM 1792 O O . MET A 1 215 ? -0.101 9.144 -6.686 1.00 95.75 215 MET A O 1
ATOM 1796 N N . TYR A 1 216 ? 1.554 7.705 -7.157 1.00 94.94 216 TYR A N 1
ATOM 1797 C CA . TYR A 1 216 ? 1.221 6.684 -6.172 1.00 94.94 216 TYR A CA 1
ATOM 1798 C C . TYR A 1 216 ? 1.385 7.183 -4.735 1.00 94.94 216 TYR A C 1
ATOM 1800 O O . TYR A 1 216 ? 0.527 6.924 -3.896 1.00 94.94 216 TYR A O 1
ATOM 1808 N N . ILE A 1 217 ? 2.455 7.928 -4.433 1.00 93.38 217 ILE A N 1
ATOM 1809 C CA . ILE A 1 217 ? 2.727 8.419 -3.073 1.00 93.38 217 ILE A CA 1
ATOM 1810 C C . ILE A 1 217 ? 1.545 9.234 -2.502 1.00 93.38 217 ILE A C 1
ATOM 1812 O O . ILE A 1 217 ? 1.075 8.908 -1.406 1.00 93.38 217 ILE A O 1
ATOM 1816 N N . PRO A 1 218 ? 1.007 10.254 -3.203 1.00 95.75 218 PRO A N 1
ATOM 1817 C CA . PRO A 1 218 ? -0.204 10.945 -2.766 1.00 95.75 218 PRO A CA 1
ATOM 1818 C C . PRO A 1 218 ? -1.418 10.020 -2.586 1.00 95.75 218 PRO A C 1
ATOM 1820 O O . PRO A 1 218 ? -2.163 10.189 -1.616 1.00 95.75 218 PRO A O 1
ATOM 1823 N N . SER A 1 219 ? -1.615 9.045 -3.479 1.00 97.06 219 SER A N 1
ATOM 1824 C CA . SER A 1 219 ? -2.714 8.071 -3.400 1.00 97.06 219 SER A CA 1
ATOM 1825 C C . SER A 1 219 ? -2.600 7.183 -2.160 1.00 97.06 219 SER A C 1
ATOM 1827 O O . SER A 1 219 ? -3.575 7.040 -1.418 1.00 97.06 219 SER A O 1
ATOM 1829 N N . LEU A 1 220 ? -1.397 6.683 -1.860 1.00 96.00 220 LEU A N 1
ATOM 1830 C CA . LEU A 1 220 ? -1.088 5.924 -0.648 1.00 96.00 220 LEU A CA 1
ATOM 1831 C C . LEU A 1 220 ? -1.370 6.746 0.614 1.00 96.00 220 LEU A C 1
ATOM 1833 O O . LEU A 1 220 ? -2.061 6.283 1.523 1.00 96.00 220 LEU A O 1
ATOM 1837 N N . ILE A 1 221 ? -0.879 7.987 0.668 1.00 95.75 221 ILE A N 1
ATOM 1838 C CA . ILE A 1 221 ? -1.109 8.884 1.809 1.00 95.75 221 ILE A CA 1
ATOM 1839 C C . ILE A 1 221 ? -2.612 9.099 2.017 1.00 95.75 221 ILE A C 1
ATOM 1841 O O . ILE A 1 221 ? -3.103 8.990 3.143 1.00 95.75 221 ILE A O 1
ATOM 1845 N N . MET A 1 222 ? -3.363 9.354 0.942 1.00 96.81 222 MET A N 1
ATOM 1846 C CA . MET A 1 222 ? -4.811 9.530 1.022 1.00 96.81 222 MET A CA 1
ATOM 1847 C C . MET A 1 222 ? -5.519 8.254 1.496 1.00 96.81 222 MET A C 1
ATOM 1849 O O . MET A 1 222 ? -6.435 8.341 2.319 1.00 96.81 222 MET A O 1
ATOM 1853 N N . ALA A 1 223 ? -5.084 7.071 1.054 1.00 96.81 223 ALA A N 1
ATOM 1854 C CA . ALA A 1 223 ? -5.617 5.792 1.517 1.00 96.81 223 ALA A CA 1
ATOM 1855 C C . ALA A 1 223 ? -5.355 5.570 3.018 1.00 96.81 223 ALA A C 1
ATOM 1857 O O . ALA A 1 223 ? -6.287 5.251 3.766 1.00 96.81 223 ALA A O 1
ATOM 1858 N N . LEU A 1 224 ? -4.132 5.821 3.498 1.00 95.75 224 LEU A N 1
ATOM 1859 C CA . LEU A 1 224 ? -3.766 5.715 4.917 1.00 95.75 224 LEU A CA 1
ATOM 1860 C C . LEU A 1 224 ? -4.571 6.691 5.789 1.00 95.75 224 LEU A C 1
ATOM 1862 O O . LEU A 1 224 ? -5.169 6.276 6.788 1.00 95.75 224 LEU A O 1
ATOM 1866 N N . ILE A 1 225 ? -4.656 7.966 5.387 1.00 95.69 225 ILE A N 1
ATOM 1867 C CA . ILE A 1 225 ? -5.451 8.993 6.081 1.00 95.69 225 ILE A CA 1
ATOM 1868 C C . ILE A 1 225 ? -6.922 8.580 6.129 1.00 95.69 225 ILE A C 1
ATOM 1870 O O . ILE A 1 225 ? -7.545 8.633 7.192 1.00 95.69 225 ILE A O 1
ATOM 1874 N N . SER A 1 226 ? -7.472 8.118 5.004 1.00 94.88 226 SER A N 1
ATOM 1875 C CA . SER A 1 226 ? -8.875 7.710 4.926 1.00 94.88 226 SER A CA 1
ATOM 1876 C C . SER A 1 226 ? -9.182 6.539 5.851 1.00 94.88 226 SER A C 1
ATOM 1878 O O . SER A 1 226 ? -10.183 6.562 6.564 1.00 94.88 226 SER A O 1
ATOM 1880 N N . THR A 1 227 ? -8.28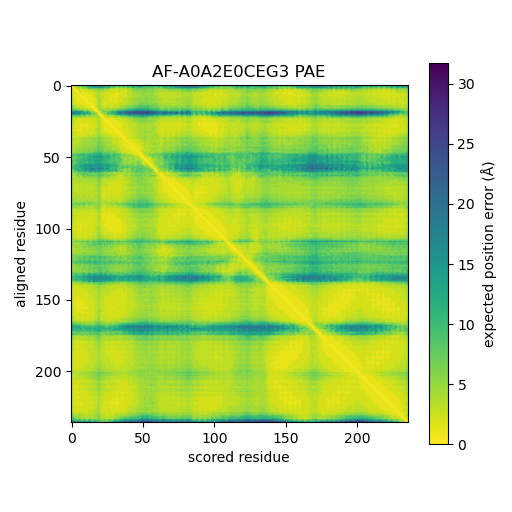4 5.557 5.910 1.00 94.00 227 THR A N 1
ATOM 1881 C CA . THR A 1 227 ? -8.393 4.397 6.808 1.00 94.00 227 THR A CA 1
ATOM 1882 C C . THR A 1 227 ? -8.360 4.813 8.274 1.00 94.00 227 THR A C 1
ATOM 1884 O O . THR A 1 227 ? -9.117 4.291 9.090 1.00 94.00 227 THR A O 1
ATOM 1887 N N . TYR A 1 228 ? -7.498 5.769 8.623 1.00 92.75 228 TYR A N 1
ATOM 1888 C CA . TYR A 1 228 ? -7.369 6.258 9.991 1.00 92.75 228 TYR A CA 1
ATOM 1889 C C . TYR A 1 228 ? -8.583 7.079 10.447 1.00 92.75 228 TYR A C 1
ATOM 1891 O O . TYR A 1 228 ? -9.064 6.885 11.571 1.00 92.75 228 TYR A O 1
ATOM 1899 N N . ILE A 1 229 ? -9.071 7.988 9.594 1.00 91.88 229 ILE A N 1
ATOM 1900 C CA . ILE A 1 229 ? -10.234 8.843 9.878 1.00 91.88 229 ILE A CA 1
ATOM 1901 C C . ILE A 1 229 ? -11.500 7.990 9.968 1.00 91.88 229 ILE A C 1
ATOM 1903 O O . ILE A 1 229 ? -12.248 8.112 10.934 1.00 91.88 229 ILE A O 1
ATOM 1907 N N . LEU A 1 230 ? -11.709 7.082 9.011 1.00 91.00 230 LEU A N 1
ATOM 1908 C CA . LEU A 1 230 ? -12.894 6.222 8.938 1.00 91.00 230 LEU A CA 1
ATOM 1909 C C . LEU A 1 230 ? -12.731 4.899 9.697 1.00 91.00 230 LEU A C 1
ATOM 1911 O O . LEU A 1 230 ? -13.500 3.967 9.493 1.00 91.00 230 LEU A O 1
ATOM 1915 N N . ARG A 1 231 ? -11.758 4.782 10.605 1.00 89.56 231 ARG A N 1
ATOM 1916 C CA . ARG A 1 231 ? -11.505 3.531 11.347 1.00 89.56 231 ARG A CA 1
ATOM 1917 C C . ARG A 1 231 ? -12.736 3.000 12.089 1.00 89.56 231 ARG A C 1
ATOM 1919 O O . ARG A 1 231 ? -12.873 1.793 12.262 1.00 89.56 231 ARG A O 1
ATOM 1926 N N . ASP A 1 232 ? -13.604 3.899 12.551 1.00 85.06 232 ASP A N 1
ATOM 1927 C CA . ASP A 1 232 ? -14.776 3.546 13.349 1.00 85.06 232 ASP A CA 1
ATOM 1928 C C . ASP A 1 232 ? -15.926 3.026 12.473 1.00 85.06 232 ASP A C 1
ATOM 1930 O O . ASP A 1 232 ? -16.681 2.177 12.929 1.00 85.06 232 ASP A O 1
ATOM 1934 N N . VAL A 1 233 ? -15.957 3.388 11.184 1.00 86.06 233 VAL A N 1
ATOM 1935 C CA . VAL A 1 233 ? -16.897 2.861 10.172 1.00 86.06 233 VAL A CA 1
ATOM 1936 C C . VAL A 1 233 ? -16.740 1.345 9.969 1.00 86.06 233 VAL A C 1
ATOM 1938 O O . VAL A 1 233 ? -17.643 0.673 9.485 1.00 86.06 233 VAL A O 1
ATOM 1941 N N . PHE A 1 234 ? -15.589 0.776 10.335 1.00 81.56 234 PHE A N 1
ATOM 1942 C CA . PHE A 1 234 ? -15.344 -0.666 10.256 1.00 81.56 234 PHE A CA 1
ATOM 1943 C C . PHE A 1 234 ? -15.788 -1.451 11.496 1.00 81.56 234 PHE A C 1
ATOM 1945 O O . PHE A 1 234 ? -15.710 -2.683 11.486 1.00 81.56 234 PHE A O 1
ATOM 1952 N N . ASN A 1 235 ? -16.171 -0.756 12.570 1.00 71.12 235 ASN A N 1
ATOM 1953 C CA . ASN A 1 235 ? -16.523 -1.362 13.852 1.00 71.12 235 ASN A CA 1
ATOM 1954 C C . ASN A 1 235 ? -18.040 -1.505 14.060 1.00 71.12 235 ASN A C 1
ATOM 1956 O O . ASN A 1 235 ? -18.419 -2.226 14.984 1.00 71.12 235 ASN A O 1
ATOM 1960 N N . ASP A 1 236 ? -18.843 -0.837 13.227 1.00 57.19 236 ASP A N 1
ATOM 1961 C CA . ASP A 1 236 ? -20.301 -0.984 13.122 1.00 57.19 236 ASP A CA 1
ATOM 1962 C C . ASP A 1 236 ? -20.660 -2.186 12.226 1.00 57.19 236 ASP A C 1
ATOM 1964 O O . ASP A 1 236 ? -21.641 -2.887 12.562 1.00 57.19 236 ASP A O 1
#

Radius of gyration: 18.38 Å; Cα contacts (8 Å, |Δi|>4): 305; chains: 1; bounding box: 49×36×57 Å

pLDDT: mean 89.14, std 8.28, range [57.19, 98.5]

Sequence (236 aa):
MAQSGIHALSSIFISKIFKHKRWFVSSFIFGAMLPDIDILISAITFLLGTNIYDSISVHQTFTHSIFTTIIIYLIFLSIAEITSKHKFKKIGQGLCLGITSHIILDVFLWFEPISLLWPVQPYLIQPTDIWKNTILDNEQFIKKLLLAFEFLFFRVYGWILINKTIQTSNIQSFSWFIKYISKWIKIEFTLFLIFILLIYLNIDINTYIIFFATMYIPSLIMALISTYILRDVFND

Foldseek 3Di:
DAQLLVLLVVLLVVCVVPDQDALQSLLLSLLLRVLSCLLVVLVVVVVVPDDNVVSCVSRQALLLEPVNLVVLLVVLVVVCVVVVPCSSNSSSNSNSNNSVSNNVCCQPPPQDFHNHHPPCPPPPDDGDGPCVPPDDVPPLLSNLLSLLCSLVSLLVSLVVLLVLLVVDPPVVQCVVVNVVSVVSSVVSVVSSVVSVVCSVVVPDSVVSVVVSSVVVVVSSVSSSVSSVSSVVSSND

Mean predicted aligned error: 5.15 Å

Secondary structure (DSSP, 8-state):
---HHHHHHHHHHHHTTS---TTHHHHHHHHHHSGGGHHHHHHHHHHTT--HHHHHHHTTSGGG-HHHHHHHHHHHHHHHHHHT-HHHHHHHHHHHHHHHHHHHHHHHHS-S-B-TTTTSTTTTSPPB-SSTT---TTHHHHHHHHHHHHHHHHHHHHHHHHHHHHHSTTHHHHHHHHHHHHHHHHHHHHHHHHHHHHHHTT--HHHHHHHHHHHHHHHHHHHHHHHHHTGGGGT-

Solvent-accessible surface area (backbone atoms only — not comparable to full-atom values): 12155 Å² total; per-residue (Å²): 133,77,51,41,26,53,28,33,43,49,34,54,60,57,38,68,78,51,73,83,45,71,58,22,52,38,24,17,26,49,17,17,33,50,41,48,53,39,55,57,54,22,52,51,41,35,73,74,69,44,53,71,70,61,18,51,62,58,38,53,25,64,62,44,8,57,56,45,41,51,50,53,31,50,53,24,43,51,52,16,62,78,67,70,37,70,64,37,41,32,31,22,53,13,26,36,52,10,36,50,51,31,46,52,48,41,68,76,72,57,83,55,68,33,14,45,56,24,81,48,22,65,81,78,41,80,45,55,53,89,48,81,88,59,86,62,85,61,50,70,60,53,52,52,49,55,60,23,48,31,30,45,29,38,21,53,42,41,49,52,53,49,54,42,38,71,70,36,95,64,34,83,84,49,53,77,55,46,58,54,44,61,51,45,32,54,50,26,45,52,49,24,54,50,42,51,48,44,57,76,69,62,59,54,70,68,64,49,49,54,55,44,54,66,57,43,51,60,52,51,52,51,51,54,50,49,48,64,73,48,32,64,52,62,54,115